Protein AF-A0A2P1PZU5-F1 (afdb_monomer)

Sequence (231 aa):
MKTRFGQRTLRALYPRLQLAAFGLSVTLPILTRDDADQIDAGEASFQQAYLSVTAAQKELSQRYEEFLDSNAVKRGLSYNEMKEFAIKAFSPNANRALSIFIALDRIVTLVDELWYAGVFTTSQTKKAQMEAVAQVKNFVNAMDGLWKRSKSAIQRAGNAEAVQTVSEAMGSAFGADLSVPEGEDNPELSLDAHGDEVSPSAGESEAPAAGHEVSTSERRSRKRSSEPSEA

Organism: NCBI:txid2021234

Mean predicted aligned error: 13.07 Å

Nearest PDB structures (foldseek):
  6n8a-assembly1_A  TM=9.086E-01  e=2.086E-05  Escherichia coli
  8tzl-assembly1_E  TM=2.300E-01  e=1.453E+00  Vibrio cholerae
  7vg4-assembly1_A  TM=1.787E-01  e=1.384E+00  Methylorubrum extorquens AM1

pLDDT: mean 77.69, std 22.89, range [31.55, 97.44]

Structure (mmCIF, N/CA/C/O backbone):
data_AF-A0A2P1PZU5-F1
#
_entry.id   AF-A0A2P1PZU5-F1
#
loop_
_atom_site.group_PDB
_atom_site.id
_atom_site.type_symbol
_atom_site.label_atom_id
_atom_site.label_alt_id
_atom_site.label_comp_id
_atom_site.label_asym_id
_atom_site.label_entity_id
_atom_site.label_seq_id
_atom_site.pdbx_PDB_ins_code
_atom_site.Cartn_x
_atom_site.Cartn_y
_atom_site.Cartn_z
_atom_site.occupancy
_atom_site.B_iso_or_equiv
_atom_site.auth_seq_id
_atom_site.auth_comp_id
_atom_site.auth_asym_id
_atom_site.auth_atom_id
_atom_site.pdbx_PDB_model_num
ATOM 1 N N . MET A 1 1 ? 12.450 -6.215 2.357 1.00 90.44 1 MET A N 1
ATOM 2 C CA . MET A 1 1 ? 12.202 -5.247 1.262 1.00 90.44 1 MET A CA 1
ATOM 3 C C . MET A 1 1 ? 13.512 -4.936 0.568 1.00 90.44 1 MET A C 1
ATOM 5 O O . MET A 1 1 ? 14.535 -4.817 1.241 1.00 90.44 1 MET A O 1
ATOM 9 N N . LYS A 1 2 ? 13.480 -4.823 -0.756 1.00 93.56 2 LYS A N 1
ATOM 10 C CA . LYS A 1 2 ? 14.650 -4.646 -1.615 1.00 93.56 2 LYS A CA 1
ATOM 11 C C . LYS A 1 2 ? 14.981 -3.174 -1.835 1.00 93.56 2 LYS A C 1
ATOM 13 O O . LYS A 1 2 ? 16.116 -2.766 -1.622 1.00 93.56 2 LYS A O 1
ATOM 18 N N . THR A 1 3 ? 13.989 -2.372 -2.207 1.00 94.25 3 THR A N 1
ATOM 19 C CA . THR A 1 3 ? 14.196 -1.003 -2.690 1.00 94.25 3 THR A CA 1
ATOM 20 C C . THR A 1 3 ? 14.244 -0.008 -1.529 1.00 94.25 3 THR A C 1
ATOM 22 O O . THR A 1 3 ? 13.478 -0.116 -0.567 1.00 94.25 3 THR A O 1
ATOM 25 N N . ARG A 1 4 ? 15.106 1.019 -1.610 1.00 91.88 4 ARG A N 1
ATOM 26 C CA . ARG A 1 4 ? 15.104 2.117 -0.621 1.00 91.88 4 ARG A CA 1
ATOM 27 C C . ARG A 1 4 ? 13.753 2.847 -0.598 1.00 91.88 4 ARG A C 1
ATOM 29 O O . ARG A 1 4 ? 13.297 3.233 0.475 1.00 91.88 4 ARG A O 1
ATOM 36 N N . PHE A 1 5 ? 13.083 2.975 -1.744 1.00 90.38 5 PHE A N 1
ATOM 37 C CA . PHE A 1 5 ? 11.735 3.547 -1.841 1.00 90.38 5 PHE A CA 1
ATOM 38 C C . PHE A 1 5 ? 10.696 2.760 -1.046 1.00 90.38 5 PHE A C 1
ATOM 40 O O . PHE A 1 5 ? 9.986 3.343 -0.224 1.00 90.38 5 PHE A O 1
ATOM 47 N N . GLY A 1 6 ? 10.639 1.440 -1.234 1.00 93.44 6 GLY A N 1
ATOM 48 C CA . GLY A 1 6 ? 9.754 0.565 -0.473 1.00 93.44 6 GLY A CA 1
ATOM 49 C C . GLY A 1 6 ? 10.038 0.656 1.026 1.00 93.44 6 GLY A C 1
ATOM 50 O O . GLY A 1 6 ? 9.122 0.860 1.819 1.00 93.44 6 GLY A O 1
ATOM 51 N N . GLN A 1 7 ? 11.318 0.619 1.410 1.00 94.31 7 GLN A N 1
ATOM 52 C CA . GLN A 1 7 ? 11.747 0.753 2.806 1.00 94.31 7 GLN A CA 1
ATOM 53 C C . GLN A 1 7 ? 11.311 2.078 3.448 1.00 94.31 7 GLN A C 1
ATOM 55 O O . GLN A 1 7 ? 10.809 2.075 4.572 1.00 94.31 7 GLN A O 1
ATOM 60 N N . ARG A 1 8 ? 11.508 3.211 2.760 1.00 93.56 8 ARG A N 1
ATOM 61 C CA . ARG A 1 8 ? 11.101 4.540 3.251 1.00 93.56 8 ARG A CA 1
ATOM 62 C C . ARG A 1 8 ? 9.586 4.640 3.368 1.00 93.56 8 ARG A C 1
ATOM 64 O O . ARG A 1 8 ? 9.086 5.069 4.402 1.00 93.56 8 ARG A O 1
ATOM 71 N N . THR A 1 9 ? 8.865 4.179 2.349 1.00 94.12 9 THR A N 1
ATOM 72 C CA . THR A 1 9 ? 7.398 4.233 2.322 1.00 94.12 9 THR A CA 1
ATOM 73 C C . THR A 1 9 ? 6.787 3.378 3.429 1.00 94.12 9 THR A C 1
ATOM 75 O O . THR A 1 9 ? 5.874 3.831 4.116 1.00 94.12 9 THR A O 1
ATOM 78 N N . LEU A 1 10 ? 7.327 2.176 3.662 1.00 94.81 10 LEU A N 1
ATOM 79 C CA . LEU A 1 10 ? 6.931 1.324 4.780 1.00 94.81 10 LEU A CA 1
ATOM 80 C C . LEU A 1 10 ? 7.146 2.037 6.120 1.00 94.81 10 LEU A C 1
ATOM 82 O O . LEU A 1 10 ? 6.201 2.150 6.894 1.00 94.81 10 LEU A O 1
ATOM 86 N N . ARG A 1 11 ? 8.354 2.554 6.385 1.00 93.12 11 ARG A N 1
ATOM 87 C CA . ARG A 1 11 ? 8.649 3.250 7.652 1.00 93.12 11 ARG A CA 1
ATOM 88 C C . ARG A 1 11 ? 7.742 4.456 7.883 1.00 93.12 11 ARG A C 1
ATOM 90 O O . ARG A 1 11 ? 7.291 4.654 9.003 1.00 93.12 11 ARG A O 1
ATOM 97 N N . ALA A 1 12 ? 7.478 5.237 6.839 1.00 91.94 12 ALA A N 1
ATOM 98 C CA . ALA A 1 12 ? 6.703 6.465 6.950 1.00 91.94 12 ALA A CA 1
ATOM 99 C C . ALA A 1 12 ? 5.197 6.211 7.118 1.00 91.94 12 ALA A C 1
ATOM 101 O O . ALA A 1 12 ? 4.542 6.877 7.914 1.00 91.94 12 ALA A O 1
ATOM 102 N N . LEU A 1 13 ? 4.622 5.269 6.361 1.00 94.38 13 LEU A N 1
ATOM 103 C CA . LEU A 1 13 ? 3.163 5.148 6.255 1.00 94.38 13 LEU A CA 1
ATOM 104 C C . LEU A 1 13 ? 2.575 3.991 7.065 1.00 94.38 13 LEU A C 1
ATOM 106 O O . LEU A 1 13 ? 1.428 4.086 7.509 1.00 94.38 13 LEU A O 1
ATOM 110 N N . TYR A 1 14 ? 3.323 2.904 7.263 1.00 94.44 14 TYR A N 1
ATOM 111 C CA . TYR A 1 14 ? 2.787 1.714 7.921 1.00 94.44 14 TYR A CA 1
ATOM 112 C C . TYR A 1 14 ? 2.411 1.938 9.396 1.00 94.44 14 TYR A C 1
ATOM 114 O O . TYR A 1 14 ? 1.329 1.491 9.775 1.00 94.44 14 TYR A O 1
ATOM 122 N N . PRO A 1 15 ? 3.185 2.670 10.227 1.00 92.12 15 PRO A N 1
ATOM 123 C CA . PRO A 1 15 ? 2.775 2.947 11.607 1.00 92.12 15 PRO A CA 1
ATOM 124 C C . PRO A 1 15 ? 1.417 3.654 11.688 1.00 92.12 15 PRO A C 1
ATOM 126 O O . PRO A 1 15 ? 0.549 3.255 12.464 1.00 92.12 15 PRO A O 1
ATOM 129 N N . ARG A 1 16 ? 1.191 4.648 10.819 1.00 92.19 16 ARG A N 1
ATOM 130 C CA . ARG A 1 16 ? -0.078 5.385 10.751 1.00 92.19 16 ARG A CA 1
ATOM 131 C C . ARG A 1 16 ? -1.234 4.494 10.300 1.00 92.19 16 ARG A C 1
ATOM 133 O O . ARG A 1 16 ? -2.330 4.571 10.848 1.00 92.19 16 ARG A O 1
ATOM 140 N N . LEU A 1 17 ? -0.991 3.629 9.319 1.00 94.31 17 LEU A N 1
ATOM 141 C CA . LEU A 1 17 ? -1.975 2.650 8.867 1.00 94.31 17 LEU A CA 1
ATOM 142 C C . LEU A 1 17 ? -2.333 1.648 9.965 1.00 94.31 17 LEU A C 1
ATOM 144 O O . LEU A 1 17 ? -3.507 1.363 10.175 1.00 94.31 17 LEU A O 1
ATOM 148 N N . GLN A 1 18 ? -1.327 1.111 10.653 1.00 93.62 18 GLN A N 1
ATOM 149 C CA . GLN A 1 18 ? -1.508 0.146 11.728 1.00 93.62 18 GLN A CA 1
ATOM 150 C C . GLN A 1 18 ? -2.332 0.745 12.866 1.00 93.62 18 GLN A C 1
ATOM 152 O O . GLN A 1 18 ? -3.229 0.081 13.385 1.00 93.62 18 GLN A O 1
ATOM 157 N N . LEU A 1 19 ? -2.069 2.010 13.197 1.00 91.69 19 LEU A N 1
ATOM 158 C CA . LEU A 1 19 ? -2.848 2.767 14.163 1.00 91.69 19 LEU A CA 1
ATOM 159 C C . LEU A 1 19 ? -4.316 2.882 13.749 1.00 91.69 19 LEU A C 1
ATOM 161 O O . LEU A 1 19 ? -5.200 2.555 14.534 1.00 91.69 19 LEU A O 1
ATOM 165 N N . ALA A 1 20 ? -4.575 3.300 12.509 1.00 91.62 20 ALA A N 1
ATOM 166 C CA . ALA A 1 20 ? -5.930 3.449 11.993 1.00 91.62 20 ALA A CA 1
ATOM 167 C C . ALA A 1 20 ? -6.672 2.105 11.917 1.00 91.62 20 ALA A C 1
ATOM 169 O O . ALA A 1 20 ? -7.828 2.012 12.319 1.00 91.62 20 ALA A O 1
ATOM 170 N N . ALA A 1 21 ? -6.008 1.047 11.450 1.00 92.50 21 ALA A N 1
ATOM 171 C CA . ALA A 1 21 ? -6.594 -0.285 11.336 1.00 92.50 21 ALA A CA 1
ATOM 172 C C . ALA A 1 21 ? -6.909 -0.898 12.709 1.00 92.50 21 ALA A C 1
ATOM 174 O O . ALA A 1 21 ? -7.965 -1.503 12.885 1.00 92.50 21 ALA A O 1
ATOM 175 N N . PHE A 1 22 ? -6.019 -0.740 13.693 1.00 91.62 22 PHE A N 1
ATOM 176 C CA . PHE A 1 22 ? -6.296 -1.159 15.068 1.00 91.62 22 PHE A CA 1
ATOM 177 C C . PHE A 1 22 ? -7.403 -0.303 15.693 1.00 91.62 22 PHE A C 1
ATOM 179 O O . PHE A 1 22 ? -8.375 -0.832 16.229 1.00 91.62 22 PHE A O 1
ATOM 186 N N . GLY A 1 23 ? -7.317 1.017 15.540 1.00 89.75 23 GLY A N 1
ATOM 187 C CA . GLY A 1 23 ? -8.323 1.950 16.025 1.00 89.75 23 GLY A CA 1
ATOM 188 C C . GLY A 1 23 ? -9.716 1.659 15.468 1.00 89.75 23 GLY A C 1
ATOM 189 O O . GLY A 1 23 ? -10.689 1.723 16.214 1.00 89.75 23 GLY A O 1
ATOM 190 N N . LEU A 1 24 ? -9.838 1.265 14.199 1.00 89.81 24 LEU A N 1
ATOM 191 C CA . LEU A 1 24 ? -11.101 0.802 13.616 1.00 89.81 24 LEU A CA 1
ATOM 192 C C . LEU A 1 24 ? -11.619 -0.475 14.277 1.00 89.81 24 LEU A C 1
ATOM 194 O O . LEU A 1 24 ? -12.790 -0.522 14.642 1.00 89.81 24 LEU A O 1
ATOM 198 N N . SER A 1 25 ? -10.748 -1.461 14.505 1.00 88.88 25 SER A N 1
ATOM 199 C CA . SER A 1 25 ? -11.138 -2.715 15.167 1.00 88.88 25 SER A CA 1
ATOM 200 C C . SER A 1 25 ? -11.636 -2.520 16.604 1.00 88.88 25 SER A C 1
ATOM 202 O O . SER A 1 25 ? -12.456 -3.300 17.073 1.00 88.88 25 SER A O 1
ATOM 204 N N . VAL A 1 26 ? -11.191 -1.456 17.282 1.00 88.44 26 VAL A N 1
ATOM 205 C CA . VAL A 1 26 ? -11.656 -1.090 18.629 1.00 88.44 26 VAL A CA 1
ATOM 206 C C . VAL A 1 26 ? -12.902 -0.201 18.578 1.00 88.44 26 VAL A C 1
ATOM 208 O O . VAL A 1 26 ? -13.831 -0.386 19.356 1.00 88.44 26 VAL A O 1
ATOM 211 N N . THR A 1 27 ? -12.945 0.778 17.672 1.00 87.06 27 THR A N 1
ATOM 212 C CA . THR A 1 27 ? -14.030 1.776 17.623 1.00 87.06 27 THR A CA 1
ATOM 213 C C . THR A 1 27 ? -15.332 1.229 17.040 1.00 87.06 27 THR A C 1
ATOM 215 O O . THR A 1 27 ? -16.396 1.592 17.536 1.00 87.06 27 THR A O 1
ATOM 218 N N . LEU A 1 28 ? -15.281 0.357 16.026 1.00 85.12 28 LEU A N 1
ATOM 219 C CA . LEU A 1 28 ? -16.490 -0.163 15.371 1.00 85.12 28 LEU A CA 1
ATOM 220 C C . LEU A 1 28 ? -17.403 -0.965 16.321 1.00 85.12 28 LEU A C 1
ATOM 222 O O . LEU A 1 28 ? -18.597 -0.657 16.354 1.00 85.12 28 LEU A O 1
ATOM 226 N N . PRO A 1 29 ? -16.895 -1.907 17.144 1.00 84.50 29 PRO A N 1
ATOM 227 C CA . PRO A 1 29 ? -17.735 -2.619 18.112 1.00 84.50 29 PRO A CA 1
ATOM 228 C C . PRO A 1 29 ? -18.357 -1.695 19.167 1.00 84.50 29 PRO A C 1
ATOM 230 O O . PRO A 1 29 ? -19.492 -1.886 19.592 1.00 84.50 29 PRO A O 1
ATOM 233 N N . ILE A 1 30 ? -17.623 -0.658 19.580 1.00 82.44 30 ILE A N 1
ATOM 234 C CA . ILE A 1 30 ? -18.074 0.289 20.606 1.00 82.44 30 ILE A CA 1
ATOM 235 C C . ILE A 1 30 ? -19.188 1.204 20.081 1.00 82.44 30 ILE A C 1
ATOM 237 O O . ILE A 1 30 ? -20.117 1.528 20.820 1.00 82.44 30 ILE A O 1
ATOM 241 N N . LEU A 1 31 ? -19.091 1.641 18.821 1.00 73.31 31 LEU A N 1
ATOM 242 C CA . LEU A 1 31 ? -20.068 2.540 18.204 1.00 73.31 31 LEU A CA 1
ATOM 243 C C . LEU A 1 31 ? -21.432 1.868 18.010 1.00 73.31 31 LEU A C 1
ATOM 245 O O . LEU A 1 31 ? -22.462 2.517 18.155 1.00 73.31 31 LEU A O 1
ATOM 249 N N . THR A 1 32 ? -21.424 0.589 17.655 1.00 69.94 32 THR A N 1
ATOM 250 C CA . THR A 1 32 ? -22.611 -0.118 17.161 1.00 69.94 32 THR A CA 1
ATOM 251 C C . THR A 1 32 ? -23.378 -0.841 18.257 1.00 69.94 32 THR A C 1
ATOM 253 O O . THR A 1 32 ? -24.572 -1.035 18.070 1.00 69.94 32 THR A O 1
ATOM 256 N N . ARG A 1 33 ? -22.722 -1.155 19.390 1.00 64.44 33 ARG A N 1
ATOM 257 C CA . ARG A 1 33 ? -23.202 -1.788 20.643 1.00 64.44 33 ARG A CA 1
ATOM 258 C C . ARG A 1 33 ? -24.030 -3.083 20.517 1.00 64.44 33 ARG A C 1
ATOM 260 O O . ARG A 1 33 ? -23.787 -3.959 21.330 1.00 64.44 33 ARG A O 1
ATOM 267 N N . ASP A 1 34 ? -24.896 -3.232 19.514 1.00 58.00 34 ASP A N 1
ATOM 268 C CA . ASP A 1 34 ? -25.719 -4.409 19.191 1.00 58.00 34 ASP A CA 1
ATOM 269 C C . ASP A 1 34 ? -26.050 -4.542 17.677 1.00 58.00 34 ASP A C 1
ATOM 271 O O . ASP A 1 34 ? -26.735 -5.483 17.278 1.00 58.00 34 ASP A O 1
ATOM 275 N N . ASP A 1 35 ? -25.581 -3.629 16.812 1.00 68.06 35 ASP A N 1
ATOM 276 C CA . ASP A 1 35 ? -25.836 -3.667 15.361 1.00 68.06 35 ASP A CA 1
ATOM 277 C C . ASP A 1 35 ? -24.643 -4.263 14.593 1.00 68.06 35 ASP A C 1
ATOM 279 O O . ASP A 1 35 ? -23.727 -3.558 14.149 1.00 68.06 35 ASP A O 1
ATOM 283 N N . ALA A 1 36 ? -24.648 -5.593 14.466 1.00 69.44 36 ALA A N 1
ATOM 284 C CA . ALA A 1 36 ? -23.631 -6.337 13.726 1.00 69.44 36 ALA A CA 1
ATOM 285 C C . ALA A 1 36 ? -23.527 -5.889 12.256 1.00 69.44 36 ALA A C 1
ATOM 287 O O . ALA A 1 36 ? -22.418 -5.837 11.722 1.00 69.44 36 ALA A O 1
ATOM 288 N N . ASP A 1 37 ? -24.635 -5.464 11.638 1.00 71.88 37 ASP A N 1
ATOM 289 C CA . ASP A 1 37 ? -24.662 -5.045 10.234 1.00 71.88 37 ASP A CA 1
ATOM 290 C C . ASP A 1 37 ? -23.817 -3.776 10.016 1.00 71.88 37 ASP A C 1
ATOM 292 O O . ASP A 1 37 ? -23.170 -3.605 8.978 1.00 71.88 37 ASP A O 1
ATOM 296 N N . GLN A 1 38 ? -23.749 -2.888 11.013 1.00 71.81 38 GLN A N 1
ATOM 297 C CA . GLN A 1 38 ? -22.901 -1.694 10.956 1.00 71.81 38 GLN A CA 1
ATOM 298 C C . GLN A 1 38 ? -21.412 -1.988 11.197 1.00 71.81 38 GLN A C 1
ATOM 300 O O . GLN A 1 38 ? -20.554 -1.306 10.624 1.00 71.81 38 GLN A O 1
ATOM 305 N N . ILE A 1 39 ? -21.084 -2.997 12.012 1.00 73.56 39 ILE A N 1
ATOM 306 C CA . ILE A 1 39 ? -19.698 -3.477 12.161 1.00 73.56 39 ILE A CA 1
ATOM 307 C C . ILE A 1 39 ? -19.232 -4.067 10.831 1.00 73.56 39 ILE A C 1
ATOM 309 O O . ILE A 1 39 ? -18.163 -3.700 10.331 1.00 73.56 39 ILE A O 1
ATOM 313 N N . ASP A 1 40 ? -20.072 -4.907 10.228 1.00 79.38 40 ASP A N 1
ATOM 314 C CA . ASP A 1 40 ? -19.810 -5.546 8.944 1.00 79.38 40 ASP A CA 1
ATOM 315 C C . ASP A 1 40 ? -19.683 -4.516 7.817 1.00 79.38 40 ASP A C 1
ATOM 317 O O . ASP A 1 40 ? -18.796 -4.641 6.975 1.00 79.38 40 ASP A O 1
ATOM 321 N N . ALA A 1 41 ? -20.470 -3.435 7.827 1.00 80.19 41 ALA A N 1
ATOM 322 C CA . ALA A 1 41 ? -20.320 -2.332 6.874 1.00 80.19 41 ALA A CA 1
ATOM 323 C C . ALA A 1 41 ? -18.973 -1.589 7.019 1.00 80.19 41 ALA A C 1
ATOM 325 O O . ALA A 1 41 ? -18.357 -1.183 6.022 1.00 80.19 41 ALA A O 1
ATOM 326 N N . GLY A 1 42 ? -18.488 -1.415 8.253 1.00 78.75 42 GLY A N 1
ATOM 327 C CA . GLY A 1 42 ? -17.176 -0.830 8.532 1.00 78.75 42 GLY A CA 1
ATOM 328 C C . GLY A 1 42 ? -16.027 -1.717 8.046 1.00 78.75 42 GLY A C 1
ATOM 329 O O . GLY A 1 42 ? -15.106 -1.232 7.381 1.00 78.75 42 GLY A O 1
ATOM 330 N N . GLU A 1 43 ? -16.108 -3.021 8.306 1.00 84.44 43 GLU A N 1
ATOM 331 C CA . GLU A 1 43 ? -15.139 -4.001 7.807 1.00 84.44 43 GLU A CA 1
ATOM 332 C C . GLU A 1 43 ? -15.204 -4.126 6.277 1.00 84.44 43 GLU A C 1
ATOM 334 O O . GLU A 1 43 ? -14.168 -4.129 5.611 1.00 84.44 43 GLU A O 1
ATOM 339 N N . ALA A 1 44 ? -16.401 -4.119 5.687 1.00 88.31 44 ALA A N 1
ATOM 340 C CA . ALA A 1 44 ? -16.594 -4.102 4.240 1.00 88.31 44 ALA A CA 1
ATOM 341 C C . ALA A 1 44 ? -15.949 -2.868 3.597 1.00 88.31 44 ALA A C 1
ATOM 343 O O . ALA A 1 44 ? -15.334 -2.980 2.537 1.00 88.31 44 ALA A O 1
ATOM 344 N N . SER A 1 45 ? -16.002 -1.709 4.262 1.00 87.94 45 SER A N 1
ATOM 345 C CA . SER A 1 45 ? -15.326 -0.491 3.798 1.00 87.94 45 SER A CA 1
ATOM 346 C C . SER A 1 45 ? -13.800 -0.652 3.775 1.00 87.94 45 SER A C 1
ATOM 348 O O . SER A 1 45 ? -13.149 -0.221 2.818 1.00 87.94 45 SER A O 1
ATOM 350 N N . PHE A 1 46 ? -13.217 -1.302 4.791 1.00 89.94 46 PHE A N 1
ATOM 351 C CA . PHE A 1 46 ? -11.795 -1.664 4.782 1.00 89.94 46 PHE A CA 1
ATOM 352 C C . PHE A 1 46 ? -11.487 -2.624 3.626 1.00 89.94 46 PHE A C 1
ATOM 354 O O . PHE A 1 46 ? -10.576 -2.364 2.836 1.00 89.94 46 PHE A O 1
ATOM 361 N N . GLN A 1 47 ? -12.261 -3.707 3.496 1.00 92.62 47 GLN A N 1
ATOM 362 C CA . GLN A 1 47 ? -12.045 -4.722 2.465 1.00 92.62 47 GLN A CA 1
ATOM 363 C C . GLN A 1 47 ? -12.162 -4.140 1.057 1.00 92.62 47 GLN A C 1
ATOM 365 O O . GLN A 1 47 ? -11.322 -4.420 0.207 1.00 92.62 47 GLN A O 1
ATOM 370 N N . GLN A 1 48 ? -13.139 -3.272 0.808 1.00 93.81 48 GLN A N 1
ATOM 371 C CA . GLN A 1 48 ? -13.300 -2.605 -0.479 1.00 93.81 48 GLN A CA 1
ATOM 372 C C . GLN A 1 48 ? -12.093 -1.719 -0.812 1.00 93.81 48 GLN A C 1
ATOM 374 O O . GLN A 1 48 ? -11.575 -1.779 -1.929 1.00 93.81 48 GLN A O 1
ATOM 379 N N . ALA A 1 49 ? -11.608 -0.925 0.148 1.00 93.69 49 ALA A N 1
ATOM 380 C CA . ALA A 1 49 ? -10.420 -0.098 -0.050 1.00 93.69 49 ALA A CA 1
ATOM 381 C C . ALA A 1 49 ? -9.165 -0.951 -0.301 1.00 93.69 49 ALA A C 1
ATOM 383 O O . ALA A 1 49 ? -8.364 -0.623 -1.178 1.00 93.69 49 ALA A O 1
ATOM 384 N N . TYR A 1 50 ? -9.020 -2.062 0.427 1.00 95.06 50 TYR A N 1
ATOM 385 C CA . TYR A 1 50 ? -7.926 -3.019 0.268 1.00 95.06 50 TYR A CA 1
ATOM 386 C C . TYR A 1 50 ? -7.958 -3.709 -1.106 1.00 95.06 50 TYR A C 1
ATOM 388 O O . TYR A 1 50 ? -6.946 -3.763 -1.807 1.00 95.06 50 TYR A O 1
ATOM 396 N N . LEU A 1 51 ? -9.121 -4.199 -1.537 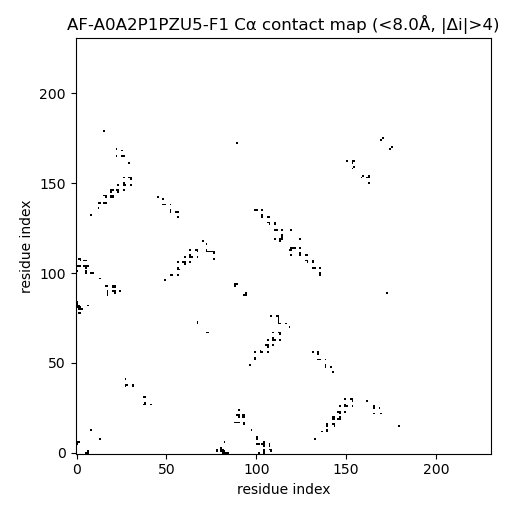1.00 96.00 51 LEU A N 1
ATOM 397 C CA . LEU A 1 51 ? -9.292 -4.825 -2.850 1.00 96.00 51 LEU A CA 1
ATOM 398 C C . LEU A 1 51 ? -9.044 -3.831 -3.988 1.00 96.00 51 LEU A C 1
ATOM 400 O O . LEU A 1 51 ? -8.411 -4.180 -4.978 1.00 96.00 51 LEU A O 1
ATOM 404 N N . SER A 1 52 ? -9.478 -2.581 -3.827 1.00 95.62 52 SER A N 1
ATOM 405 C CA . SER A 1 52 ? -9.245 -1.523 -4.812 1.00 95.62 52 SER A CA 1
ATOM 406 C C . SER A 1 52 ? -7.752 -1.235 -5.010 1.00 95.62 52 SER A C 1
ATOM 408 O O . SER A 1 52 ? -7.255 -1.286 -6.136 1.00 95.62 52 SER A O 1
ATOM 410 N N . VAL A 1 53 ? -6.997 -1.010 -3.925 1.00 96.38 53 VAL A N 1
ATOM 411 C CA . VAL A 1 53 ? -5.555 -0.728 -4.036 1.00 96.38 53 VAL A CA 1
ATOM 412 C C . VAL A 1 53 ? -4.769 -1.941 -4.534 1.00 96.38 53 VAL A C 1
ATOM 414 O O . VAL A 1 53 ? -3.865 -1.787 -5.351 1.00 96.38 53 VAL A O 1
ATOM 417 N N . THR A 1 54 ? -5.127 -3.153 -4.106 1.00 96.38 54 THR A N 1
ATOM 418 C CA . THR A 1 54 ? -4.446 -4.373 -4.565 1.00 96.38 54 THR A CA 1
ATOM 419 C C . THR A 1 54 ? -4.731 -4.675 -6.035 1.00 96.38 54 THR A C 1
ATOM 421 O O . THR A 1 54 ? -3.815 -5.077 -6.751 1.00 96.38 54 THR A O 1
ATOM 424 N N . ALA A 1 55 ? -5.952 -4.425 -6.521 1.00 96.50 55 ALA A N 1
ATOM 425 C CA . ALA A 1 55 ? -6.273 -4.516 -7.943 1.00 96.50 55 ALA A CA 1
ATOM 426 C C . ALA A 1 55 ? -5.467 -3.500 -8.766 1.00 96.50 55 ALA A C 1
ATOM 428 O O . ALA A 1 55 ? -4.832 -3.887 -9.746 1.00 96.50 55 ALA A O 1
ATOM 429 N N . ALA A 1 56 ? -5.404 -2.240 -8.321 1.00 95.62 56 ALA A N 1
ATOM 430 C CA . ALA A 1 56 ? -4.623 -1.197 -8.988 1.00 95.62 56 ALA A CA 1
ATOM 431 C C . ALA A 1 56 ? -3.116 -1.519 -9.021 1.00 95.62 56 ALA A C 1
ATOM 433 O O . ALA A 1 56 ? -2.457 -1.336 -10.044 1.00 95.62 56 ALA A O 1
ATOM 434 N N . GLN A 1 57 ? -2.562 -2.048 -7.926 1.00 96.88 57 GLN A N 1
ATOM 435 C CA . GLN A 1 57 ? -1.165 -2.486 -7.870 1.00 96.88 57 GLN A CA 1
ATOM 436 C C . GLN A 1 57 ? -0.898 -3.697 -8.767 1.00 96.88 57 GLN A C 1
ATOM 438 O O . GLN A 1 57 ? 0.168 -3.785 -9.378 1.00 96.88 57 GLN A O 1
ATOM 443 N N . LYS A 1 58 ? -1.851 -4.630 -8.860 1.00 96.94 58 LYS A N 1
ATOM 444 C CA . LYS A 1 58 ? -1.750 -5.791 -9.748 1.00 96.94 58 LYS A CA 1
ATOM 445 C C . LYS A 1 58 ? -1.736 -5.360 -11.212 1.00 96.94 58 LYS A C 1
ATOM 447 O O . LYS A 1 58 ? -0.856 -5.795 -11.945 1.00 96.94 58 LYS A O 1
ATOM 452 N N . GLU A 1 59 ? -2.662 -4.492 -11.613 1.00 96.56 59 GLU A N 1
ATOM 453 C CA . GLU A 1 59 ? -2.720 -3.940 -12.970 1.00 96.56 59 GLU A CA 1
ATOM 454 C C . GLU A 1 59 ? -1.423 -3.198 -13.320 1.00 96.56 59 GLU A C 1
ATOM 456 O O . GLU A 1 59 ? -0.819 -3.447 -14.363 1.00 96.56 59 GLU A O 1
ATOM 461 N N . LEU A 1 60 ? -0.937 -2.347 -12.411 1.00 95.69 60 LEU A N 1
ATOM 462 C CA . LEU A 1 60 ? 0.299 -1.597 -12.618 1.00 95.69 60 LEU A CA 1
ATOM 463 C C . LEU A 1 60 ? 1.528 -2.514 -12.722 1.00 95.69 60 LEU A C 1
ATOM 465 O O . LEU A 1 60 ? 2.375 -2.316 -13.593 1.00 95.69 60 LEU A O 1
ATOM 469 N N . SER A 1 61 ? 1.608 -3.541 -11.870 1.00 96.31 61 SER A N 1
ATOM 470 C CA . SER A 1 61 ? 2.676 -4.549 -11.930 1.00 96.31 61 SER A CA 1
ATOM 471 C C . SER A 1 61 ? 2.652 -5.297 -13.258 1.00 96.31 61 SER A C 1
ATOM 473 O O . SER A 1 61 ? 3.686 -5.398 -13.912 1.00 96.31 61 SER A O 1
ATOM 475 N N . GLN A 1 62 ? 1.473 -5.767 -13.679 1.00 97.44 62 GLN A N 1
ATOM 476 C CA . GLN A 1 62 ? 1.301 -6.492 -14.934 1.00 97.44 62 GLN A CA 1
ATOM 477 C C . GLN A 1 62 ? 1.736 -5.633 -16.125 1.00 97.44 62 GLN A C 1
ATOM 479 O O . GLN A 1 62 ? 2.494 -6.095 -16.971 1.00 97.44 62 GLN A O 1
ATOM 484 N N . ARG A 1 63 ? 1.346 -4.356 -16.147 1.00 96.56 63 ARG A N 1
ATOM 485 C CA . ARG A 1 63 ? 1.757 -3.420 -17.195 1.00 96.56 63 ARG A CA 1
ATOM 486 C C . ARG A 1 63 ? 3.280 -3.274 -17.288 1.00 96.56 63 ARG A C 1
ATOM 488 O O . ARG A 1 63 ? 3.821 -3.222 -18.389 1.00 96.56 63 ARG A O 1
ATOM 495 N N . TYR A 1 64 ? 3.989 -3.183 -16.162 1.00 96.81 64 TYR A N 1
ATOM 496 C CA . TYR A 1 64 ? 5.455 -3.098 -16.182 1.00 96.81 64 TYR A CA 1
ATOM 497 C C . TYR A 1 64 ? 6.123 -4.426 -16.544 1.00 96.81 64 TYR A C 1
ATOM 499 O O . TYR A 1 64 ? 7.139 -4.412 -17.235 1.00 96.81 64 TYR A O 1
ATOM 507 N N . GLU A 1 65 ? 5.546 -5.562 -16.152 1.00 96.56 65 GLU A N 1
ATOM 508 C CA . GLU A 1 65 ? 6.005 -6.877 -16.610 1.00 96.56 65 GLU A CA 1
ATOM 509 C C . GLU A 1 65 ? 5.851 -7.025 -18.132 1.00 96.56 65 GLU A C 1
ATOM 511 O O . GLU A 1 65 ? 6.802 -7.426 -18.799 1.00 96.56 65 GLU A O 1
ATOM 516 N N . GLU A 1 66 ? 4.727 -6.587 -18.702 1.00 96.56 66 GLU A N 1
ATOM 517 C CA . GLU A 1 66 ? 4.510 -6.554 -20.154 1.00 96.56 66 GLU A CA 1
ATOM 518 C C . GLU A 1 66 ? 5.526 -5.652 -20.872 1.00 96.56 66 GLU A C 1
ATOM 520 O O . GLU A 1 66 ? 6.018 -6.006 -21.947 1.00 96.56 66 GLU A O 1
ATOM 525 N N . PHE A 1 67 ? 5.901 -4.510 -20.280 1.00 95.44 67 PHE A N 1
ATOM 526 C CA . PHE A 1 67 ? 6.971 -3.668 -20.825 1.00 95.44 67 PHE A CA 1
ATOM 527 C C . PHE A 1 67 ? 8.335 -4.361 -20.790 1.00 95.44 67 PHE A C 1
ATOM 529 O O . PHE A 1 67 ? 9.078 -4.255 -21.767 1.00 95.44 67 PHE A O 1
ATOM 536 N N . LEU A 1 68 ? 8.673 -5.063 -19.705 1.00 95.44 68 LEU A N 1
ATOM 537 C CA . LEU A 1 68 ? 9.928 -5.814 -19.617 1.00 95.44 68 LEU A CA 1
ATOM 538 C C . LEU A 1 68 ? 9.985 -6.896 -20.698 1.00 95.44 68 LEU A C 1
ATOM 540 O O . LEU A 1 68 ? 10.989 -7.005 -21.402 1.00 95.44 68 LEU A O 1
ATOM 544 N N . ASP A 1 69 ? 8.892 -7.640 -20.868 1.00 96.25 69 ASP A N 1
ATOM 545 C CA . ASP A 1 69 ? 8.806 -8.737 -21.831 1.00 96.25 69 ASP A CA 1
ATOM 546 C C . ASP A 1 69 ? 8.849 -8.221 -23.276 1.00 96.25 69 ASP A C 1
ATOM 548 O O . ASP A 1 69 ? 9.603 -8.742 -24.098 1.00 96.25 69 ASP A O 1
ATOM 552 N N . SER A 1 70 ? 8.134 -7.130 -23.571 1.00 96.56 70 SER A N 1
ATOM 553 C CA . SER A 1 70 ? 8.119 -6.500 -24.902 1.00 96.56 70 SER A CA 1
ATOM 554 C C . SER A 1 70 ? 9.479 -5.933 -25.320 1.00 96.56 70 SER A C 1
ATOM 556 O O . SER A 1 70 ? 9.756 -5.814 -26.511 1.00 96.56 70 SER A O 1
ATOM 558 N N . ASN A 1 71 ? 10.332 -5.585 -24.352 1.00 95.31 71 ASN A N 1
ATOM 559 C CA . ASN A 1 71 ? 11.677 -5.058 -24.589 1.00 95.31 71 ASN A CA 1
ATOM 560 C C . ASN A 1 71 ? 12.779 -6.105 -24.337 1.00 95.31 71 ASN A C 1
ATOM 562 O O . ASN A 1 71 ? 13.957 -5.753 -24.327 1.00 95.31 71 ASN A O 1
ATOM 566 N N . ALA A 1 72 ? 12.414 -7.379 -24.127 1.00 94.19 72 ALA A N 1
ATOM 567 C CA . ALA A 1 72 ? 13.334 -8.479 -23.827 1.00 94.19 72 ALA A CA 1
ATOM 568 C C . ALA A 1 72 ? 14.332 -8.160 -22.691 1.00 94.19 72 ALA A C 1
ATOM 570 O O . ALA A 1 72 ? 15.503 -8.553 -22.729 1.00 94.19 72 ALA A O 1
ATOM 571 N N . VAL A 1 73 ? 13.875 -7.431 -21.669 1.00 91.81 73 VAL A N 1
ATOM 572 C CA . VAL A 1 73 ? 14.719 -6.996 -20.555 1.00 91.81 73 VAL A CA 1
ATOM 573 C C . VAL A 1 73 ? 15.036 -8.177 -19.645 1.00 91.81 73 VAL A C 1
ATOM 575 O O . VAL A 1 73 ? 14.151 -8.879 -19.150 1.00 91.81 73 VAL A O 1
ATOM 578 N N . LYS A 1 74 ? 16.326 -8.383 -19.372 1.00 87.19 74 LYS A N 1
ATOM 579 C CA . LYS A 1 74 ? 16.770 -9.393 -18.413 1.00 87.19 74 LYS A CA 1
ATOM 580 C C . LYS A 1 74 ? 16.388 -8.969 -16.992 1.00 87.19 74 LYS A C 1
ATOM 582 O O . LYS A 1 74 ? 16.823 -7.928 -16.509 1.00 87.19 74 LYS A O 1
ATOM 587 N N . ARG A 1 75 ? 15.619 -9.820 -16.315 1.00 89.50 75 ARG A N 1
ATOM 588 C CA . ARG A 1 75 ? 15.181 -9.624 -14.926 1.00 89.50 75 ARG A CA 1
ATOM 589 C C . ARG A 1 75 ? 16.292 -9.957 -13.926 1.00 89.50 75 ARG A C 1
ATOM 591 O O . ARG A 1 75 ? 17.203 -10.729 -14.235 1.00 89.50 75 ARG A O 1
ATOM 598 N N . GLY A 1 76 ? 16.153 -9.458 -12.699 1.00 85.31 76 GLY A N 1
ATOM 599 C CA . GLY A 1 76 ? 16.997 -9.847 -11.568 1.00 85.31 76 GLY A CA 1
ATOM 600 C C . GLY A 1 76 ? 17.993 -8.776 -11.144 1.00 85.31 76 GLY A C 1
ATOM 601 O O . GLY A 1 76 ? 19.170 -9.081 -10.952 1.00 85.31 76 GLY A O 1
ATOM 602 N N . LEU A 1 77 ? 17.529 -7.535 -10.979 1.00 89.25 77 LEU A N 1
ATOM 603 C CA . LEU A 1 77 ? 18.352 -6.484 -10.384 1.00 89.25 77 LEU A CA 1
ATOM 604 C C . LEU A 1 77 ? 18.729 -6.842 -8.931 1.00 89.25 77 LEU A C 1
ATOM 606 O O . LEU A 1 77 ? 17.873 -7.212 -8.118 1.00 89.25 77 LEU A O 1
ATOM 610 N N . SER A 1 78 ? 20.014 -6.705 -8.600 1.00 90.19 78 SER A N 1
ATOM 611 C CA . SER A 1 78 ? 20.529 -6.855 -7.235 1.00 90.19 78 SER A CA 1
ATOM 612 C C . SER A 1 78 ? 20.560 -5.506 -6.524 1.00 90.19 78 SER A C 1
ATOM 614 O O . SER A 1 78 ? 20.964 -4.501 -7.102 1.00 90.19 78 SER A O 1
ATOM 616 N N . TYR A 1 79 ? 20.165 -5.492 -5.251 1.00 92.81 79 TYR A N 1
ATOM 617 C CA . TYR A 1 79 ? 20.135 -4.287 -4.424 1.00 92.81 79 TYR A CA 1
ATOM 618 C C . TYR A 1 79 ? 21.195 -4.363 -3.331 1.00 92.81 79 TYR A C 1
ATOM 620 O O . TYR A 1 79 ? 21.283 -5.366 -2.626 1.00 92.81 79 TYR A O 1
ATOM 628 N N . ASN A 1 80 ? 21.944 -3.274 -3.156 1.00 89.62 80 ASN A N 1
ATOM 629 C CA . ASN A 1 80 ? 23.053 -3.204 -2.199 1.00 89.62 80 ASN A CA 1
ATOM 630 C C . ASN A 1 80 ? 22.595 -3.210 -0.732 1.00 89.62 80 ASN A C 1
ATOM 632 O O . ASN A 1 80 ? 23.342 -3.622 0.146 1.00 89.62 80 ASN A O 1
ATOM 636 N N . GLU A 1 81 ? 21.375 -2.748 -0.451 1.00 89.31 81 GLU A N 1
ATOM 637 C CA . GLU A 1 81 ? 20.881 -2.549 0.916 1.00 89.31 81 GLU A CA 1
ATOM 638 C C . GLU A 1 81 ? 19.484 -3.135 1.108 1.00 89.31 81 GLU A C 1
ATOM 640 O O . GLU A 1 81 ? 18.527 -2.422 1.421 1.00 89.31 81 GLU A O 1
ATOM 645 N N . MET A 1 82 ? 19.339 -4.446 0.927 1.00 92.44 82 MET A N 1
ATOM 646 C CA . MET A 1 82 ? 18.099 -5.117 1.317 1.00 92.44 82 MET A CA 1
ATOM 647 C C . MET A 1 82 ? 17.944 -5.073 2.842 1.00 92.44 82 MET A C 1
ATOM 649 O O . MET A 1 82 ? 18.903 -5.299 3.577 1.00 92.44 82 MET A O 1
ATOM 653 N N . LYS A 1 83 ? 16.733 -4.773 3.324 1.00 91.81 83 LYS A N 1
ATOM 654 C CA . LYS A 1 83 ? 16.438 -4.720 4.764 1.00 91.81 83 LYS A CA 1
ATOM 655 C C . LYS A 1 83 ? 15.274 -5.623 5.130 1.00 91.81 83 LYS A C 1
ATOM 657 O O . LYS A 1 83 ? 14.231 -5.631 4.461 1.00 91.81 83 LYS A O 1
ATOM 662 N N . GLU A 1 84 ? 15.455 -6.335 6.230 1.00 92.88 84 GLU A N 1
ATOM 663 C CA . GLU A 1 84 ? 14.404 -7.063 6.927 1.00 92.88 84 GLU A CA 1
ATOM 664 C C . GLU A 1 84 ? 13.796 -6.170 8.010 1.00 92.88 84 GLU A C 1
ATOM 666 O O . GLU A 1 84 ? 14.489 -5.374 8.645 1.00 92.88 84 GLU A O 1
ATOM 671 N N . PHE A 1 85 ? 12.481 -6.270 8.187 1.00 90.06 85 PHE A N 1
ATOM 672 C CA . PHE A 1 85 ? 11.738 -5.481 9.163 1.00 90.06 85 PHE A CA 1
ATOM 673 C C . PHE A 1 85 ? 10.971 -6.431 10.074 1.00 90.06 85 PHE A C 1
ATOM 675 O O . PHE A 1 85 ? 10.104 -7.168 9.609 1.00 90.06 85 PHE A O 1
ATOM 682 N N . ALA A 1 86 ? 11.268 -6.386 11.371 1.00 90.62 86 ALA A N 1
ATOM 683 C CA . ALA A 1 86 ? 10.492 -7.084 12.387 1.00 90.62 86 ALA A CA 1
ATOM 684 C C . ALA A 1 86 ? 9.261 -6.240 12.748 1.00 90.62 86 ALA A C 1
ATOM 686 O O . ALA A 1 86 ? 9.315 -5.369 13.617 1.00 90.62 86 ALA A O 1
ATOM 687 N N . ILE A 1 87 ? 8.160 -6.460 12.032 1.00 88.38 87 ILE A N 1
ATOM 688 C CA . ILE A 1 87 ? 6.923 -5.696 12.203 1.00 88.38 87 ILE A CA 1
ATOM 689 C C . ILE A 1 87 ? 5.982 -6.442 13.147 1.00 88.38 87 ILE A C 1
ATOM 691 O O . ILE A 1 87 ? 5.633 -7.595 12.905 1.00 88.38 87 ILE A O 1
ATOM 695 N N . LYS A 1 88 ? 5.527 -5.762 14.202 1.00 87.31 88 LYS A N 1
ATOM 696 C CA . LYS A 1 88 ? 4.459 -6.255 15.078 1.00 87.31 88 LYS A CA 1
ATOM 697 C C . LYS A 1 88 ? 3.121 -5.736 14.567 1.00 87.31 88 LYS A C 1
ATOM 699 O O . LYS A 1 88 ? 2.878 -4.536 14.654 1.00 87.31 88 LYS A O 1
ATOM 704 N N . ALA A 1 89 ? 2.275 -6.620 14.046 1.00 86.31 89 ALA A N 1
ATOM 705 C CA . ALA A 1 89 ? 0.922 -6.273 13.625 1.00 86.31 89 ALA A CA 1
ATOM 706 C C . ALA A 1 89 ? -0.059 -6.411 14.797 1.00 86.31 89 ALA A C 1
ATOM 708 O O . ALA A 1 89 ? -0.186 -7.487 15.377 1.00 86.31 89 ALA A O 1
ATOM 709 N N . PHE A 1 90 ? -0.767 -5.329 15.125 1.00 87.81 90 PHE A N 1
ATOM 710 C CA . PHE A 1 90 ? -1.733 -5.309 16.234 1.00 87.81 90 PHE A CA 1
ATOM 711 C C . PHE A 1 90 ? -3.169 -5.641 15.809 1.00 87.81 90 PHE A C 1
ATOM 713 O O . PHE A 1 90 ? -4.033 -5.810 16.661 1.00 87.81 90 PHE A O 1
ATOM 720 N N . SER A 1 91 ? -3.442 -5.756 14.505 1.00 89.88 91 SER A N 1
ATOM 721 C CA . SER A 1 91 ? -4.742 -6.198 13.993 1.00 89.88 91 SER A CA 1
ATOM 722 C C . SER A 1 91 ? -4.597 -7.059 12.731 1.00 89.88 91 SER A C 1
ATOM 724 O O . SER A 1 91 ? -3.622 -6.895 11.984 1.00 89.88 91 SER A O 1
ATOM 726 N N . PRO A 1 92 ? -5.565 -7.953 12.439 1.00 91.25 92 PRO A N 1
ATOM 727 C CA . PRO A 1 92 ? -5.564 -8.741 11.205 1.00 91.25 92 PRO A CA 1
ATOM 728 C C . PRO A 1 92 ? -5.505 -7.868 9.947 1.00 91.25 92 PRO A C 1
ATOM 730 O O . PRO A 1 92 ? -4.801 -8.194 8.994 1.00 91.25 92 PRO A O 1
ATOM 733 N N . ASN A 1 93 ? -6.194 -6.728 9.965 1.00 91.50 93 ASN A N 1
ATOM 734 C CA . ASN A 1 93 ? -6.233 -5.783 8.854 1.00 91.50 93 ASN A CA 1
ATOM 735 C C . ASN A 1 93 ? -4.907 -5.036 8.663 1.00 91.50 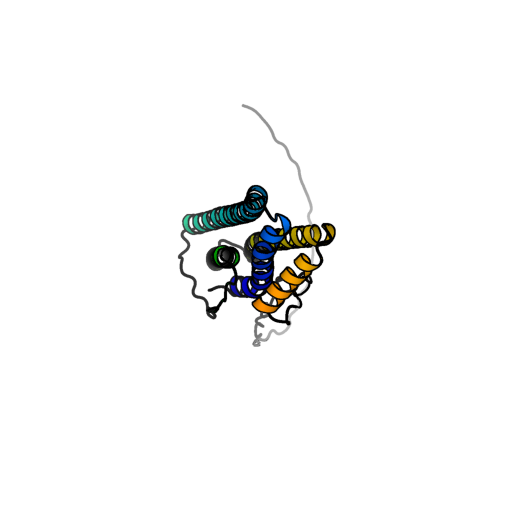93 ASN A C 1
ATOM 737 O O . ASN A 1 93 ? -4.471 -4.870 7.523 1.00 91.50 93 ASN A O 1
ATOM 741 N N . ALA A 1 94 ? -4.207 -4.680 9.747 1.00 92.44 94 ALA A N 1
ATOM 742 C CA . ALA A 1 94 ? -2.843 -4.160 9.649 1.00 92.44 94 ALA A CA 1
ATOM 743 C C . ALA A 1 94 ? -1.896 -5.199 9.023 1.00 92.44 94 ALA A C 1
ATOM 745 O O . ALA A 1 94 ? -1.150 -4.874 8.101 1.00 92.44 94 ALA A O 1
ATOM 746 N N . ASN A 1 95 ? -1.992 -6.464 9.453 1.00 94.12 95 ASN A N 1
ATOM 747 C CA . ASN A 1 95 ? -1.184 -7.549 8.897 1.00 94.12 95 ASN A CA 1
ATOM 748 C C . ASN A 1 95 ? -1.469 -7.781 7.405 1.00 94.12 95 ASN A C 1
ATOM 750 O O . ASN A 1 95 ? -0.543 -7.864 6.603 1.00 94.12 95 ASN A O 1
ATOM 754 N N . ARG A 1 96 ? -2.748 -7.841 7.011 1.00 93.56 96 ARG A N 1
ATOM 755 C CA . ARG A 1 96 ? -3.148 -7.978 5.599 1.00 93.56 96 ARG A CA 1
ATOM 756 C C . ARG A 1 96 ? -2.573 -6.854 4.750 1.00 93.56 96 ARG A C 1
ATOM 758 O O . ARG A 1 96 ? -2.066 -7.112 3.664 1.00 93.56 96 ARG A O 1
ATOM 765 N N . ALA A 1 97 ? -2.594 -5.626 5.257 1.00 94.88 97 ALA A N 1
ATOM 766 C CA . ALA A 1 97 ? -2.123 -4.473 4.512 1.00 94.88 97 ALA A CA 1
ATOM 767 C C . ALA A 1 97 ? -0.598 -4.426 4.296 1.00 94.88 97 ALA A C 1
ATOM 769 O O . ALA A 1 97 ? -0.140 -3.648 3.461 1.00 94.88 97 ALA A O 1
ATOM 770 N N . LEU A 1 98 ? 0.202 -5.274 4.957 1.00 95.50 98 LEU A N 1
ATOM 771 C CA . LEU A 1 98 ? 1.633 -5.409 4.642 1.00 95.50 98 LEU A CA 1
ATOM 772 C C . LEU A 1 98 ? 1.877 -5.858 3.197 1.00 95.50 98 LEU A C 1
ATOM 774 O O . LEU A 1 98 ? 2.871 -5.452 2.590 1.00 95.50 98 LEU A O 1
ATOM 778 N N . SER A 1 99 ? 0.956 -6.638 2.623 1.00 95.19 99 SER A N 1
ATOM 779 C CA . SER A 1 99 ? 1.031 -7.082 1.227 1.00 95.19 99 SER A CA 1
ATOM 780 C C . SER A 1 99 ? 1.097 -5.905 0.244 1.00 95.19 99 SER A C 1
ATOM 782 O O . SER A 1 99 ? 1.814 -5.989 -0.748 1.00 95.19 99 SER A O 1
ATOM 784 N N . ILE A 1 100 ? 0.444 -4.780 0.560 1.00 96.88 100 ILE A N 1
ATOM 785 C CA . ILE A 1 100 ? 0.423 -3.559 -0.261 1.00 96.88 100 ILE A CA 1
ATOM 786 C C . ILE A 1 100 ? 1.821 -2.937 -0.344 1.00 96.88 100 ILE A C 1
ATOM 788 O O . ILE A 1 100 ? 2.241 -2.464 -1.401 1.00 96.88 100 ILE A O 1
ATOM 792 N N . PHE A 1 101 ? 2.575 -2.952 0.758 1.00 97.06 101 PHE A N 1
ATOM 793 C CA . PHE A 1 101 ? 3.946 -2.436 0.791 1.00 97.06 101 PHE A CA 1
ATOM 794 C C . PHE A 1 101 ? 4.921 -3.373 0.081 1.00 97.06 101 PHE A C 1
ATOM 796 O O . PHE A 1 101 ? 5.850 -2.912 -0.580 1.00 97.06 101 PHE A O 1
ATOM 803 N N . ILE A 1 102 ? 4.699 -4.685 0.182 1.00 95.94 102 ILE A N 1
ATOM 804 C CA . ILE A 1 102 ? 5.471 -5.686 -0.563 1.00 95.94 102 ILE A CA 1
ATOM 805 C C . ILE A 1 102 ? 5.217 -5.535 -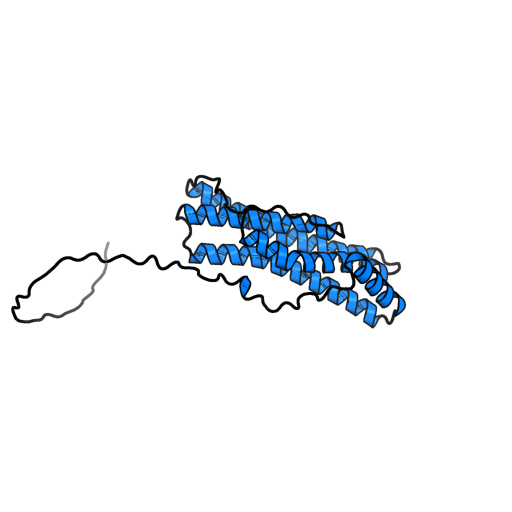2.071 1.00 95.94 102 ILE A C 1
ATOM 807 O O . ILE A 1 102 ? 6.165 -5.545 -2.854 1.00 95.94 102 ILE A O 1
ATOM 811 N N . ALA A 1 103 ? 3.961 -5.339 -2.478 1.00 96.69 103 ALA A N 1
ATOM 812 C CA . ALA A 1 103 ? 3.592 -5.092 -3.869 1.00 96.69 103 ALA A CA 1
ATOM 813 C C . ALA A 1 103 ? 4.193 -3.779 -4.393 1.00 96.69 103 ALA A C 1
ATOM 815 O O . ALA A 1 103 ? 4.743 -3.760 -5.489 1.00 96.69 103 ALA A O 1
ATOM 816 N N . LEU A 1 104 ? 4.189 -2.708 -3.590 1.00 97.19 104 LEU A N 1
ATOM 817 C CA . LEU A 1 104 ? 4.897 -1.467 -3.919 1.00 97.19 104 LEU A CA 1
ATOM 818 C C . LEU A 1 104 ? 6.393 -1.713 -4.168 1.00 97.19 104 LEU A C 1
ATOM 820 O O . LEU A 1 104 ? 6.919 -1.273 -5.185 1.00 97.19 104 LEU A O 1
ATOM 824 N N . ASP A 1 105 ? 7.076 -2.416 -3.260 1.00 96.94 105 ASP A N 1
ATOM 825 C CA . ASP A 1 105 ? 8.503 -2.745 -3.404 1.00 96.94 105 ASP A CA 1
ATOM 826 C C . ASP A 1 105 ? 8.770 -3.506 -4.707 1.00 96.94 105 ASP A C 1
ATOM 828 O O . ASP A 1 105 ? 9.736 -3.223 -5.412 1.00 96.94 105 ASP A O 1
ATOM 832 N N . ARG A 1 106 ? 7.867 -4.430 -5.061 1.00 96.12 106 ARG A N 1
ATOM 833 C CA . ARG A 1 106 ? 7.925 -5.182 -6.314 1.00 96.12 106 ARG A CA 1
ATOM 834 C C . ARG A 1 106 ? 7.738 -4.285 -7.536 1.00 96.12 106 ARG A C 1
ATOM 836 O O . ARG A 1 106 ? 8.523 -4.409 -8.470 1.00 96.12 106 ARG A O 1
ATOM 843 N N . ILE A 1 107 ? 6.750 -3.390 -7.525 1.00 97.19 107 ILE A N 1
ATOM 844 C CA . ILE A 1 107 ? 6.506 -2.426 -8.609 1.00 97.19 107 ILE A CA 1
ATOM 845 C C . ILE A 1 107 ? 7.740 -1.554 -8.829 1.00 97.19 107 ILE A C 1
ATOM 847 O O . ILE A 1 107 ? 8.190 -1.409 -9.961 1.00 97.19 107 ILE A O 1
ATOM 851 N N . VAL A 1 108 ? 8.332 -1.029 -7.753 1.00 96.69 108 VAL A N 1
ATOM 852 C CA . VAL A 1 108 ? 9.557 -0.225 -7.851 1.00 96.69 108 VAL A CA 1
ATOM 853 C C . VAL A 1 108 ? 10.699 -1.048 -8.446 1.00 96.69 108 VAL A C 1
ATOM 855 O O . VAL A 1 108 ? 11.410 -0.539 -9.302 1.00 96.69 108 VAL A O 1
ATOM 858 N N . THR A 1 109 ? 10.837 -2.330 -8.087 1.00 96.81 109 THR A N 1
ATOM 859 C CA . THR A 1 109 ? 11.832 -3.199 -8.733 1.00 96.81 109 THR A CA 1
ATOM 860 C C . THR A 1 109 ? 11.624 -3.340 -10.237 1.00 96.81 109 THR A C 1
ATOM 862 O O . THR A 1 109 ? 12.595 -3.268 -10.982 1.00 96.81 109 THR A O 1
ATOM 865 N N . LEU A 1 110 ? 10.383 -3.504 -10.700 1.00 97.00 110 LEU A N 1
ATOM 866 C CA . LEU A 1 110 ? 10.086 -3.583 -12.136 1.00 97.00 110 LEU A CA 1
ATOM 867 C C . LEU A 1 110 ? 10.436 -2.272 -12.855 1.00 97.00 110 LEU A C 1
ATOM 869 O O . LEU A 1 110 ? 11.005 -2.283 -13.944 1.00 97.00 110 LEU A O 1
ATOM 873 N N . VAL A 1 111 ? 10.127 -1.137 -12.225 1.00 96.94 111 VAL A N 1
ATOM 874 C CA . VAL A 1 111 ? 10.455 0.194 -12.749 1.00 96.94 111 VAL A CA 1
ATOM 875 C C . VAL A 1 111 ? 11.969 0.407 -12.819 1.00 96.94 111 VAL A C 1
ATOM 877 O O . VAL A 1 111 ? 12.461 0.921 -13.823 1.00 96.94 111 VAL A O 1
ATOM 880 N N . ASP A 1 112 ? 12.716 -0.011 -11.795 1.00 96.06 112 ASP A N 1
ATOM 881 C CA . ASP A 1 112 ? 14.177 0.062 -11.802 1.00 96.06 112 ASP A CA 1
ATOM 882 C C . ASP A 1 112 ? 14.757 -0.822 -12.918 1.00 96.06 112 ASP A C 1
ATOM 884 O O . ASP A 1 112 ? 15.633 -0.374 -13.652 1.00 96.06 112 ASP A O 1
ATOM 888 N N . GLU A 1 113 ? 14.249 -2.046 -13.110 1.00 96.44 113 GLU A N 1
ATOM 889 C CA . GLU A 1 113 ? 14.676 -2.932 -14.207 1.00 96.44 113 GLU A CA 1
ATOM 890 C C . GLU A 1 113 ? 14.467 -2.277 -15.585 1.00 96.44 113 GLU A C 1
ATOM 892 O O . GLU A 1 113 ? 15.377 -2.287 -16.417 1.00 96.44 113 GLU A O 1
ATOM 897 N N . LEU A 1 114 ? 13.316 -1.632 -15.809 1.00 96.88 114 LEU A N 1
ATOM 898 C CA . LEU A 1 114 ? 13.039 -0.869 -17.035 1.00 96.88 114 LEU A CA 1
ATOM 899 C C . LEU A 1 114 ? 13.979 0.332 -17.207 1.00 96.88 114 LEU A C 1
ATOM 901 O O . LEU A 1 114 ? 14.380 0.654 -18.327 1.00 96.88 114 LEU A O 1
ATOM 905 N N . TRP A 1 115 ? 14.339 0.999 -16.111 1.00 96.81 115 TRP A N 1
ATOM 906 C CA . TRP A 1 115 ? 15.251 2.139 -16.128 1.00 96.81 115 TRP A CA 1
ATOM 907 C C . TRP A 1 115 ? 16.690 1.723 -16.446 1.00 96.81 115 TRP A C 1
ATOM 909 O O . TRP A 1 115 ? 17.305 2.292 -17.346 1.00 96.81 115 TRP A O 1
ATOM 919 N N . TYR A 1 116 ? 17.209 0.690 -15.777 1.00 95.12 116 TYR A N 1
ATOM 920 C CA . TYR A 1 116 ? 18.556 0.162 -16.022 1.00 95.12 116 TYR A CA 1
ATOM 921 C C . TYR A 1 116 ? 18.713 -0.435 -17.425 1.00 95.12 116 TYR A C 1
ATOM 923 O O . TYR A 1 116 ? 19.807 -0.406 -17.984 1.00 95.12 116 TYR A O 1
ATOM 931 N N . ALA A 1 117 ? 17.627 -0.937 -18.014 1.00 95.12 117 ALA A N 1
ATOM 932 C CA . ALA A 1 117 ? 17.602 -1.387 -19.401 1.00 95.12 117 ALA A CA 1
ATOM 933 C C . ALA A 1 117 ? 17.494 -0.243 -20.428 1.00 95.12 117 ALA A C 1
ATOM 935 O O . ALA A 1 117 ? 17.502 -0.503 -21.629 1.00 95.12 117 ALA A O 1
ATOM 936 N N . GLY A 1 118 ? 17.367 1.012 -19.983 1.00 94.75 118 GLY A N 1
ATOM 937 C CA . GLY A 1 118 ? 17.222 2.180 -20.855 1.00 94.75 118 GLY A CA 1
ATOM 938 C C . GLY A 1 118 ? 15.842 2.325 -21.507 1.00 94.75 118 GLY A C 1
ATOM 939 O O . GLY A 1 118 ? 15.674 3.180 -22.374 1.00 94.75 118 GLY A O 1
ATOM 940 N N . VAL A 1 119 ? 14.849 1.525 -21.100 1.00 96.62 119 VAL A N 1
ATOM 941 C CA . VAL A 1 119 ? 13.466 1.611 -21.605 1.00 96.62 119 VAL A CA 1
ATOM 942 C C . VAL A 1 119 ? 12.761 2.833 -21.017 1.00 96.62 119 VAL A C 1
ATOM 944 O O . VAL A 1 119 ? 12.027 3.533 -21.714 1.00 96.62 119 VAL A O 1
ATOM 947 N N . PHE A 1 120 ? 12.988 3.108 -19.730 1.00 97.12 120 PHE A N 1
ATOM 948 C CA . PHE A 1 120 ? 12.496 4.315 -19.067 1.00 97.12 120 PHE A CA 1
ATOM 949 C C . PHE A 1 120 ? 13.588 5.374 -18.962 1.00 97.12 120 PHE A C 1
ATOM 951 O O . PHE A 1 120 ? 14.738 5.091 -18.644 1.00 97.12 120 PHE A O 1
ATOM 958 N N . THR A 1 121 ? 13.202 6.631 -19.163 1.00 97.12 121 THR A N 1
ATOM 959 C CA . THR A 1 121 ? 14.014 7.796 -18.789 1.00 97.12 121 THR A CA 1
ATOM 960 C C . THR A 1 121 ? 13.930 8.050 -17.284 1.00 97.12 121 THR A C 1
ATOM 962 O O . THR A 1 121 ? 12.941 7.700 -16.641 1.00 97.12 121 THR A O 1
ATOM 965 N N . THR A 1 122 ? 14.899 8.772 -16.718 1.00 95.81 122 THR A N 1
ATOM 966 C CA . THR A 1 122 ? 14.897 9.160 -15.292 1.00 95.81 122 THR A CA 1
ATOM 967 C C . THR A 1 122 ? 13.600 9.861 -14.862 1.00 95.81 122 THR A C 1
ATOM 969 O O . THR A 1 122 ? 13.091 9.628 -13.766 1.00 95.81 122 THR A O 1
ATOM 972 N N . SER A 1 123 ? 13.022 10.692 -15.738 1.00 96.56 123 SER A N 1
ATOM 973 C CA . SER A 1 123 ? 11.747 11.373 -15.473 1.00 96.56 123 SER A CA 1
ATOM 974 C C . SER A 1 123 ? 10.570 10.391 -15.397 1.00 96.56 123 SER A C 1
ATOM 976 O O . SER A 1 123 ? 9.749 10.468 -14.479 1.00 96.56 123 SER A O 1
ATOM 978 N N . GLN A 1 124 ? 10.509 9.423 -16.318 1.00 96.81 124 GLN A N 1
ATOM 979 C CA . GLN A 1 124 ? 9.477 8.380 -16.320 1.00 96.81 124 GLN A CA 1
ATOM 980 C C . GLN A 1 124 ? 9.601 7.461 -15.102 1.00 96.81 124 GLN A C 1
ATOM 982 O O . GLN A 1 124 ? 8.592 7.195 -14.455 1.00 96.81 124 GLN A O 1
ATOM 987 N N . THR A 1 125 ? 10.823 7.063 -14.739 1.00 96.56 125 THR A N 1
ATOM 988 C CA . THR A 1 125 ? 11.130 6.292 -13.525 1.00 96.56 125 THR A CA 1
ATOM 989 C C . THR A 1 125 ? 10.605 6.993 -12.277 1.00 96.56 125 THR A C 1
ATOM 991 O O . THR A 1 125 ? 9.835 6.411 -11.514 1.00 96.56 125 THR A O 1
ATOM 994 N N . LYS A 1 126 ? 10.932 8.282 -12.106 1.00 95.25 126 LYS A N 1
ATOM 995 C CA . LYS A 1 126 ? 10.447 9.084 -10.975 1.00 95.25 126 LYS A CA 1
ATOM 996 C C . LYS A 1 126 ? 8.921 9.147 -10.941 1.00 95.25 126 LYS A C 1
ATOM 998 O O . LYS A 1 126 ? 8.320 8.960 -9.886 1.00 95.25 126 LYS A O 1
ATOM 1003 N N . LYS A 1 127 ? 8.280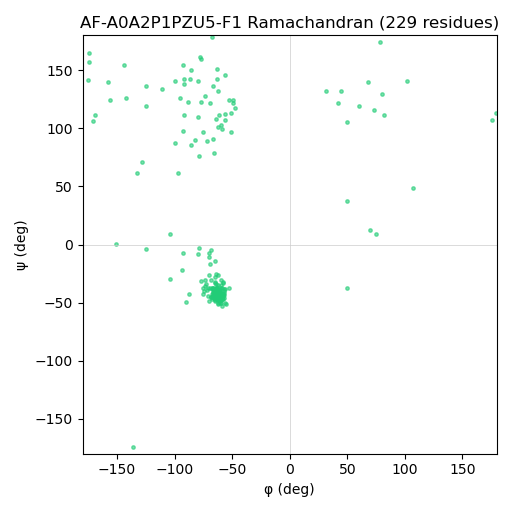 9.398 -12.087 1.00 96.06 127 LYS A N 1
ATOM 1004 C CA . LYS A 1 127 ? 6.816 9.466 -12.177 1.00 96.06 127 LYS A CA 1
ATOM 1005 C C . LYS A 1 127 ? 6.163 8.130 -11.802 1.00 96.06 127 LYS A C 1
ATOM 1007 O O . LYS A 1 127 ? 5.224 8.132 -11.014 1.00 96.06 127 LYS A O 1
ATOM 1012 N N . ALA A 1 128 ? 6.686 7.020 -12.318 1.00 95.94 128 ALA A N 1
ATOM 1013 C CA . ALA A 1 128 ? 6.198 5.671 -12.041 1.00 95.94 128 ALA A CA 1
ATOM 1014 C C . ALA A 1 128 ? 6.334 5.295 -10.556 1.00 95.94 128 ALA A C 1
ATOM 1016 O O . ALA A 1 128 ? 5.383 4.815 -9.940 1.00 95.94 128 ALA A O 1
ATOM 1017 N N . GLN A 1 129 ? 7.489 5.581 -9.946 1.00 95.25 129 GLN A N 1
ATOM 1018 C CA . GLN A 1 129 ? 7.702 5.369 -8.511 1.00 95.25 129 GLN A CA 1
ATOM 1019 C C . GLN A 1 129 ? 6.720 6.202 -7.671 1.00 95.25 129 GLN A C 1
ATOM 1021 O O . GLN A 1 129 ? 6.120 5.687 -6.726 1.00 95.25 129 GLN A O 1
ATOM 1026 N N . MET A 1 130 ? 6.501 7.470 -8.036 1.00 94.38 130 MET A N 1
ATOM 1027 C CA . MET A 1 130 ? 5.557 8.336 -7.327 1.00 94.38 130 MET A CA 1
ATOM 1028 C C . MET A 1 130 ? 4.102 7.888 -7.467 1.00 94.38 130 MET A C 1
ATOM 1030 O O . MET A 1 130 ? 3.351 7.974 -6.497 1.00 94.38 130 MET A O 1
ATOM 1034 N N . GLU A 1 131 ? 3.700 7.394 -8.637 1.00 94.88 131 GLU A N 1
ATOM 1035 C CA . GLU A 1 131 ? 2.369 6.825 -8.865 1.00 94.88 131 GLU A CA 1
ATOM 1036 C C . GLU A 1 131 ? 2.121 5.616 -7.952 1.00 94.88 131 GLU A C 1
ATOM 1038 O O . GLU A 1 131 ? 1.097 5.552 -7.268 1.00 94.88 131 GLU A O 1
ATOM 1043 N N . ALA A 1 132 ? 3.097 4.710 -7.849 1.00 94.50 132 ALA A N 1
ATOM 1044 C CA . ALA A 1 132 ? 3.004 3.550 -6.969 1.00 94.50 132 ALA A CA 1
ATOM 1045 C C . ALA A 1 132 ? 2.913 3.956 -5.483 1.00 94.50 132 ALA A C 1
ATOM 1047 O O . ALA A 1 132 ? 2.094 3.421 -4.731 1.00 94.50 132 ALA A O 1
ATOM 1048 N N . VAL A 1 133 ? 3.698 4.951 -5.048 1.00 94.44 133 VAL A N 1
ATOM 1049 C CA . VAL A 1 133 ? 3.612 5.498 -3.680 1.00 94.44 133 VAL A CA 1
ATOM 1050 C C . VAL A 1 133 ? 2.261 6.172 -3.433 1.00 94.44 133 VAL A C 1
ATOM 1052 O O . VAL A 1 133 ? 1.692 6.022 -2.350 1.00 94.44 133 VAL A O 1
ATOM 1055 N N . ALA A 1 134 ? 1.714 6.884 -4.422 1.00 94.25 134 ALA A N 1
ATOM 1056 C CA . ALA A 1 134 ? 0.420 7.548 -4.304 1.00 94.25 134 ALA A CA 1
ATOM 1057 C C . ALA A 1 134 ? -0.718 6.548 -4.052 1.00 94.25 134 ALA A C 1
ATOM 1059 O O . ALA A 1 134 ? -1.572 6.817 -3.209 1.00 94.25 134 ALA A O 1
ATOM 1060 N N . GLN A 1 135 ? -0.700 5.372 -4.692 1.00 94.62 135 GLN A N 1
ATOM 1061 C CA . GLN A 1 135 ? -1.672 4.301 -4.425 1.00 94.62 135 GLN A CA 1
ATOM 1062 C C . GLN A 1 135 ? -1.666 3.887 -2.942 1.00 94.62 135 GLN A C 1
ATOM 1064 O O . GLN A 1 135 ? -2.720 3.823 -2.305 1.00 94.62 135 GLN A O 1
ATOM 1069 N N . VAL A 1 136 ? -0.477 3.697 -2.357 1.00 96.25 136 VAL A N 1
ATOM 1070 C CA . VAL A 1 136 ? -0.328 3.351 -0.933 1.00 96.25 136 VAL A CA 1
ATOM 1071 C C . VAL A 1 136 ? -0.730 4.515 -0.022 1.00 96.25 136 VAL A C 1
ATOM 1073 O O . VAL A 1 136 ? -1.474 4.312 0.938 1.00 96.25 136 VAL A O 1
ATOM 1076 N N . LYS A 1 137 ? -0.297 5.750 -0.326 1.00 95.44 137 LYS A N 1
ATOM 1077 C CA . LYS A 1 137 ? -0.651 6.960 0.445 1.00 95.44 137 LYS A CA 1
ATOM 1078 C C . LYS A 1 137 ? -2.167 7.164 0.475 1.00 95.44 137 LYS A C 1
ATOM 1080 O O . LYS A 1 137 ? -2.719 7.427 1.542 1.00 95.44 137 LYS A O 1
ATOM 1085 N N . ASN A 1 138 ? -2.844 6.984 -0.658 1.00 94.75 138 ASN A N 1
ATOM 1086 C CA . ASN A 1 138 ? -4.297 7.113 -0.767 1.00 94.75 138 ASN A CA 1
ATOM 1087 C C . ASN A 1 138 ? -5.028 6.065 0.075 1.00 94.75 138 ASN A C 1
ATOM 1089 O O . ASN A 1 138 ? -5.954 6.420 0.804 1.00 94.75 138 ASN A O 1
ATOM 1093 N N . PHE A 1 139 ? -4.577 4.808 0.052 1.00 96.00 139 PHE A N 1
ATOM 1094 C CA . PHE A 1 139 ? -5.124 3.767 0.922 1.00 96.00 139 PHE A CA 1
ATOM 1095 C C . PHE A 1 139 ? -4.947 4.116 2.408 1.00 96.00 139 PHE A C 1
ATOM 1097 O O . PHE A 1 139 ? -5.913 4.097 3.171 1.00 96.00 139 PHE A O 1
ATOM 1104 N N . VAL A 1 140 ? -3.744 4.526 2.824 1.00 95.44 140 VAL A N 1
ATOM 1105 C CA . VAL A 1 140 ? -3.477 4.907 4.223 1.00 95.44 140 VAL A CA 1
ATOM 1106 C C . VAL A 1 140 ? -4.330 6.114 4.636 1.00 95.44 140 VAL A C 1
ATOM 1108 O O . VAL A 1 140 ? -4.864 6.133 5.741 1.00 95.44 140 VAL A O 1
ATOM 1111 N N . ASN A 1 141 ? -4.472 7.122 3.769 1.00 94.50 141 ASN A N 1
ATOM 1112 C CA . ASN A 1 141 ? -5.336 8.285 4.003 1.00 94.50 141 ASN A CA 1
ATOM 1113 C C . ASN A 1 141 ? -6.808 7.876 4.161 1.00 94.50 141 ASN A C 1
ATOM 1115 O O . ASN A 1 141 ? -7.497 8.398 5.035 1.00 94.50 141 ASN A O 1
ATOM 1119 N N . ALA A 1 142 ? -7.293 6.942 3.338 1.00 92.94 142 ALA A N 1
ATOM 1120 C CA . ALA A 1 142 ? -8.663 6.451 3.423 1.00 92.94 142 ALA A CA 1
ATOM 1121 C C . ALA A 1 142 ? -8.929 5.753 4.765 1.00 92.94 142 ALA A C 1
ATOM 1123 O O . ALA A 1 142 ? -9.960 6.014 5.389 1.00 92.94 142 ALA A O 1
ATOM 1124 N N . MET A 1 143 ? -7.988 4.927 5.235 1.00 93.88 143 MET A N 1
ATOM 1125 C CA . MET A 1 143 ? -8.098 4.225 6.520 1.00 93.88 143 MET A CA 1
ATOM 1126 C C . MET A 1 143 ? -8.028 5.179 7.711 1.00 93.88 143 MET A C 1
ATOM 1128 O O . MET A 1 143 ? -8.861 5.100 8.610 1.00 93.88 143 MET A O 1
ATOM 1132 N N . ASP A 1 144 ? -7.089 6.126 7.692 1.00 92.25 144 ASP A N 1
ATOM 1133 C CA . ASP A 1 144 ? -6.983 7.163 8.723 1.00 92.25 144 ASP A CA 1
ATOM 1134 C C . ASP A 1 144 ? -8.248 8.035 8.776 1.00 92.25 144 ASP A C 1
ATOM 1136 O O . ASP A 1 144 ? -8.809 8.283 9.843 1.00 92.25 144 ASP A O 1
ATOM 1140 N N . GLY A 1 145 ? -8.769 8.435 7.614 1.00 90.31 145 GLY A N 1
ATOM 1141 C CA . GLY A 1 145 ? -10.025 9.171 7.518 1.00 90.31 145 GLY A CA 1
ATOM 1142 C C . GLY A 1 145 ? -11.221 8.374 8.041 1.00 90.31 145 GLY A C 1
ATOM 1143 O O . GLY A 1 145 ? -12.066 8.936 8.739 1.00 90.31 145 GLY A O 1
ATOM 1144 N N . LEU A 1 146 ? -11.301 7.075 7.730 1.00 89.69 146 LEU A N 1
ATOM 1145 C CA . LEU A 1 146 ? -12.356 6.196 8.237 1.00 89.69 146 LEU A CA 1
ATOM 1146 C C . LEU A 1 146 ? -12.292 6.099 9.763 1.00 89.69 146 LEU A C 1
ATOM 1148 O O . LEU A 1 146 ? -13.297 6.341 10.426 1.00 89.69 146 LEU A O 1
ATOM 1152 N N . TRP A 1 147 ? -11.104 5.862 10.319 1.00 90.38 147 TRP A N 1
ATOM 1153 C CA . TRP A 1 147 ? -10.902 5.809 11.764 1.00 90.38 147 TRP A CA 1
ATOM 1154 C C . TRP A 1 147 ? -11.281 7.120 12.462 1.00 90.38 147 TRP A C 1
ATOM 1156 O O . TRP A 1 147 ? -12.031 7.106 13.440 1.00 90.38 147 TRP A O 1
ATOM 1166 N N . LYS A 1 148 ? -10.822 8.265 11.943 1.00 88.94 148 LYS A N 1
ATOM 1167 C CA . LYS A 1 148 ? -11.153 9.589 12.491 1.00 88.94 148 LYS A CA 1
ATOM 1168 C C . LYS A 1 148 ? -12.661 9.833 12.511 1.00 88.94 148 LYS A C 1
ATOM 1170 O O . LYS A 1 148 ? -13.178 10.305 13.521 1.00 88.94 148 LYS A O 1
ATOM 1175 N N . ARG A 1 149 ? -13.380 9.466 11.443 1.00 87.50 149 ARG A N 1
ATOM 1176 C CA . ARG A 1 149 ? -14.848 9.576 11.393 1.00 87.50 149 ARG A CA 1
ATOM 1177 C C . ARG A 1 149 ? -15.524 8.683 12.432 1.00 87.50 149 ARG A C 1
ATOM 1179 O O . ARG A 1 149 ? -16.401 9.175 13.138 1.00 87.50 149 ARG A O 1
ATOM 1186 N N . SER A 1 150 ? -15.086 7.432 12.579 1.00 85.19 150 SER A N 1
ATOM 1187 C CA . SER A 1 150 ? -15.612 6.515 13.601 1.00 85.19 150 SER A CA 1
ATOM 1188 C C . SER A 1 150 ? -15.377 7.051 15.015 1.00 85.19 150 SER A C 1
ATOM 1190 O O . SER A 1 150 ? -16.298 7.096 15.828 1.00 85.19 150 SER A O 1
ATOM 1192 N N . LYS A 1 151 ? -14.174 7.565 15.296 1.00 85.38 151 LYS A N 1
ATOM 1193 C CA . LYS A 1 151 ? -13.849 8.205 16.577 1.00 85.38 151 LYS A CA 1
ATOM 1194 C C . LYS A 1 151 ? -14.738 9.424 16.848 1.00 85.38 151 LYS A C 1
ATOM 1196 O O . LYS A 1 151 ? -15.271 9.560 17.947 1.00 85.38 151 LYS A O 1
ATOM 1201 N N . SER A 1 152 ? -14.933 10.297 15.858 1.00 84.81 152 SER A N 1
ATOM 1202 C CA . SER A 1 152 ? -15.824 11.456 15.994 1.00 84.81 152 SER A CA 1
ATOM 1203 C C . SER A 1 152 ? -17.287 11.059 16.198 1.00 84.81 152 SER A C 1
ATOM 1205 O O . SER A 1 152 ? -17.997 11.749 16.925 1.00 84.81 152 SER A O 1
ATOM 1207 N N . ALA A 1 153 ? -17.750 9.961 15.595 1.00 83.69 153 ALA A N 1
ATOM 1208 C CA . ALA A 1 153 ? -19.099 9.446 15.820 1.00 83.69 153 ALA A CA 1
ATOM 1209 C C . ALA A 1 153 ? -19.298 9.009 17.282 1.00 83.69 153 ALA A C 1
ATOM 1211 O O . ALA A 1 153 ? -20.284 9.406 17.900 1.00 83.69 153 ALA A O 1
ATOM 1212 N N . ILE A 1 154 ? -18.319 8.308 17.867 1.00 82.25 154 ILE A N 1
ATOM 1213 C CA . ILE A 1 154 ? -18.335 7.927 19.291 1.00 82.25 154 ILE A CA 1
ATOM 1214 C C . ILE A 1 154 ? -18.381 9.165 20.196 1.00 82.25 154 ILE A C 1
ATOM 1216 O O . ILE A 1 154 ? -19.184 9.225 21.124 1.00 82.25 154 ILE A O 1
ATOM 1220 N N . GLN A 1 155 ? -17.553 10.176 19.912 1.00 82.94 155 GLN A N 1
ATOM 1221 C CA . GLN A 1 155 ? -17.532 11.418 20.695 1.00 82.94 155 GLN A CA 1
ATOM 1222 C C . GLN A 1 155 ? -18.877 12.154 20.646 1.00 82.94 155 GLN A C 1
ATOM 1224 O O . GLN A 1 155 ? -19.358 12.631 21.671 1.00 82.94 155 GLN A O 1
ATOM 1229 N N . ARG A 1 156 ? -19.509 12.223 19.467 1.00 82.88 156 ARG A N 1
ATOM 1230 C CA . ARG A 1 156 ? -20.829 12.852 19.293 1.00 82.88 156 ARG A CA 1
ATOM 1231 C C . ARG A 1 156 ? -21.953 12.078 19.971 1.00 82.88 156 ARG A C 1
ATOM 1233 O O . ARG A 1 156 ? -22.908 12.700 20.417 1.00 82.88 156 ARG A O 1
ATOM 1240 N N . ALA A 1 157 ? -21.831 10.757 20.079 1.00 80.25 157 ALA A N 1
ATOM 1241 C CA . ALA A 1 157 ? -22.778 9.928 20.817 1.00 80.25 157 ALA A CA 1
ATOM 1242 C C . ALA A 1 157 ? -22.732 10.167 22.343 1.00 80.25 157 ALA A C 1
ATOM 1244 O O . ALA A 1 157 ? -23.534 9.590 23.070 1.00 80.25 157 ALA A O 1
ATOM 1245 N N . GLY A 1 158 ? -21.811 11.005 22.845 1.00 69.25 158 GLY A N 1
ATOM 1246 C CA . GLY A 1 158 ? -21.759 11.411 24.253 1.00 69.25 158 GLY A CA 1
ATOM 1247 C C . GLY A 1 158 ? -21.342 10.297 25.217 1.00 69.25 158 GLY A C 1
ATOM 1248 O O . GLY A 1 158 ? -21.480 10.445 26.428 1.00 69.25 158 GLY A O 1
ATOM 1249 N N . ASN A 1 159 ? -20.826 9.180 24.702 1.00 76.88 159 ASN A N 1
ATOM 1250 C CA . ASN A 1 159 ? -20.429 8.033 25.505 1.00 76.88 159 ASN A CA 1
ATOM 1251 C C . ASN A 1 159 ? -18.989 8.223 26.021 1.00 76.88 159 ASN A C 1
ATOM 1253 O O . ASN A 1 159 ? -18.021 7.807 25.384 1.00 76.88 159 ASN A O 1
ATOM 1257 N N . ALA A 1 160 ? -18.845 8.911 27.159 1.00 76.19 160 ALA A N 1
ATOM 1258 C CA . ALA A 1 160 ? -17.545 9.213 27.767 1.00 76.19 160 ALA A CA 1
ATOM 1259 C C . ALA A 1 160 ? -16.737 7.945 28.102 1.00 76.19 160 ALA A C 1
ATOM 1261 O O . ALA A 1 160 ? -15.529 7.913 27.868 1.00 76.19 160 ALA A O 1
ATOM 1262 N N . GLU A 1 161 ? -17.412 6.883 28.553 1.00 79.44 161 GLU A N 1
ATOM 1263 C CA . GLU A 1 161 ? -16.794 5.577 28.811 1.00 79.44 161 GLU A CA 1
ATOM 1264 C C . GLU A 1 161 ? -16.215 4.976 27.527 1.00 79.44 161 GLU A C 1
ATOM 1266 O O . GLU A 1 161 ? -15.062 4.559 27.508 1.00 79.44 161 GLU A O 1
ATOM 1271 N N . ALA A 1 162 ? -16.957 5.020 26.417 1.00 78.25 162 ALA A N 1
ATOM 1272 C CA . ALA A 1 162 ? -16.475 4.552 25.117 1.00 78.25 162 ALA A CA 1
ATOM 1273 C C . ALA A 1 162 ? -15.230 5.308 24.630 1.00 78.25 162 ALA A C 1
ATOM 1275 O O . ALA A 1 162 ? -14.302 4.701 24.094 1.00 78.25 162 ALA A O 1
ATOM 1276 N N . VAL A 1 163 ? -15.189 6.631 24.813 1.00 79.19 163 VAL A N 1
ATOM 1277 C CA . VAL A 1 163 ? -14.012 7.440 24.454 1.00 79.19 163 VAL A CA 1
ATOM 1278 C C . VAL A 1 163 ? -12.804 7.041 25.303 1.00 79.19 163 VAL A C 1
ATOM 1280 O O . VAL A 1 163 ? -11.700 6.914 24.767 1.00 79.19 163 VAL A O 1
ATOM 1283 N N . GLN A 1 164 ? -13.013 6.806 26.599 1.00 83.06 164 GLN A N 1
ATOM 1284 C CA . GLN A 1 164 ? -11.967 6.360 27.510 1.00 83.06 164 GLN A CA 1
ATOM 1285 C C . GLN A 1 164 ? -11.462 4.955 27.153 1.00 83.06 164 GLN A C 1
ATOM 1287 O O . GLN A 1 164 ? -10.256 4.782 27.007 1.00 83.06 164 GLN A O 1
ATOM 1292 N N . THR A 1 165 ? -12.351 3.992 26.885 1.00 84.00 165 THR A N 1
ATOM 1293 C CA . THR A 1 165 ? -11.976 2.634 26.454 1.00 84.00 165 THR A CA 1
ATOM 1294 C C . THR A 1 165 ? -11.137 2.650 25.179 1.00 84.00 165 THR A C 1
ATOM 1296 O O . THR A 1 165 ? -10.120 1.963 25.097 1.00 84.00 165 THR A O 1
ATOM 1299 N N . VAL A 1 166 ? -11.516 3.463 24.183 1.00 82.44 166 VAL A N 1
ATOM 1300 C CA . VAL A 1 166 ? -10.705 3.629 22.967 1.00 82.44 166 VAL A CA 1
ATOM 1301 C C . VAL A 1 166 ? -9.335 4.200 23.328 1.00 82.44 166 VAL A C 1
ATOM 1303 O O . VAL A 1 166 ? -8.325 3.679 22.873 1.00 82.44 166 VAL A O 1
ATOM 1306 N N . SER A 1 167 ? -9.271 5.246 24.153 1.00 82.12 167 SER A N 1
ATOM 1307 C CA . SER A 1 167 ? -7.996 5.855 24.548 1.00 82.12 167 SER A CA 1
ATOM 1308 C C . SER A 1 167 ? -7.079 4.876 25.289 1.00 82.12 167 SER A C 1
ATOM 1310 O O . SER A 1 167 ? -5.886 4.818 24.997 1.00 82.12 167 SER A O 1
ATOM 1312 N N . GLU A 1 168 ? -7.625 4.088 26.213 1.00 85.12 168 GLU A N 1
ATOM 1313 C CA . GLU A 1 168 ? -6.891 3.085 26.991 1.00 85.12 168 GLU A CA 1
ATOM 1314 C C . GLU A 1 168 ? -6.388 1.939 26.109 1.00 85.12 168 GLU A C 1
ATOM 1316 O O . GLU A 1 168 ? -5.213 1.581 26.180 1.00 85.12 168 GLU A O 1
ATOM 1321 N N . ALA A 1 169 ? -7.233 1.412 25.216 1.00 83.06 169 ALA A N 1
ATOM 1322 C CA . ALA A 1 169 ? -6.839 0.367 24.273 1.00 83.06 169 ALA A CA 1
ATOM 1323 C C . ALA A 1 169 ? -5.709 0.837 23.341 1.00 83.06 169 ALA A C 1
ATOM 1325 O O . ALA A 1 169 ? -4.749 0.105 23.098 1.00 83.06 169 ALA A O 1
ATOM 1326 N N . MET A 1 170 ? -5.792 2.079 22.853 1.00 83.50 170 MET A N 1
ATOM 1327 C CA . MET A 1 170 ? -4.759 2.675 22.003 1.00 83.50 170 MET A CA 1
ATOM 1328 C C . MET A 1 170 ? -3.451 2.896 22.776 1.00 83.50 170 MET A C 1
ATOM 1330 O O . MET A 1 170 ? -2.385 2.527 22.285 1.00 83.50 170 MET A O 1
ATOM 1334 N N . GLY A 1 171 ? -3.528 3.435 23.997 1.00 81.56 171 GLY A N 1
ATOM 1335 C CA . GLY A 1 171 ? -2.365 3.635 24.865 1.00 81.56 171 GLY A CA 1
ATOM 1336 C C . GLY A 1 171 ? -1.705 2.323 25.299 1.00 81.56 171 GLY A C 1
ATOM 1337 O O . GLY A 1 171 ? -0.486 2.259 25.411 1.00 81.56 171 GLY A O 1
ATOM 1338 N N . SER A 1 172 ? -2.479 1.251 25.483 1.00 83.25 172 SER A N 1
ATOM 1339 C CA . SER A 1 172 ? -1.951 -0.080 25.801 1.00 83.25 172 SER A CA 1
ATOM 1340 C C . SER A 1 172 ? -1.239 -0.727 24.609 1.00 83.25 172 SER A C 1
ATOM 1342 O O . SER A 1 172 ? -0.143 -1.264 24.769 1.00 83.25 172 SER A O 1
ATOM 1344 N N . ALA A 1 173 ? -1.826 -0.657 23.410 1.00 78.12 173 ALA A N 1
ATOM 1345 C CA . ALA A 1 173 ? -1.271 -1.305 22.223 1.00 78.12 173 ALA A CA 1
ATOM 1346 C C . ALA A 1 173 ? -0.023 -0.597 21.667 1.00 78.12 173 ALA A C 1
ATOM 1348 O O . ALA A 1 173 ? 0.849 -1.254 21.098 1.00 78.12 173 ALA A O 1
ATOM 1349 N N . PHE A 1 174 ? 0.078 0.725 21.834 1.00 78.31 174 PHE A N 1
ATOM 1350 C CA . PHE A 1 174 ? 1.140 1.524 21.217 1.00 78.31 174 PHE A CA 1
ATOM 1351 C C . PHE A 1 174 ? 1.970 2.374 22.197 1.00 78.31 174 PHE A C 1
ATOM 1353 O O . PHE A 1 174 ? 2.954 2.977 21.776 1.00 78.31 174 PHE A O 1
ATOM 1360 N N . GLY A 1 175 ? 1.637 2.394 23.491 1.00 69.06 175 GLY A N 1
ATOM 1361 C CA . GLY A 1 175 ? 2.301 3.233 24.494 1.00 69.06 175 GLY A CA 1
ATOM 1362 C C . GLY A 1 175 ? 1.849 4.702 24.462 1.00 69.06 175 GLY A C 1
ATOM 1363 O O . GLY A 1 175 ? 1.092 5.123 23.590 1.00 69.06 175 GLY A O 1
ATOM 1364 N N . ALA A 1 176 ? 2.328 5.501 25.424 1.00 51.12 176 ALA A N 1
ATOM 1365 C CA . ALA A 1 176 ? 2.085 6.952 25.486 1.00 51.12 176 ALA A CA 1
ATOM 1366 C C . ALA A 1 176 ? 2.828 7.749 24.389 1.00 51.12 176 ALA A C 1
ATOM 1368 O O . ALA A 1 176 ? 2.601 8.947 24.235 1.00 51.12 176 ALA A O 1
ATOM 1369 N N . ASP A 1 177 ? 3.703 7.088 23.629 1.00 40.59 177 ASP A N 1
ATOM 1370 C CA . ASP A 1 177 ? 4.571 7.681 22.611 1.00 40.59 177 ASP A CA 1
ATOM 1371 C C . ASP A 1 177 ? 3.963 7.538 21.207 1.00 40.59 177 ASP A C 1
ATOM 1373 O O . ASP A 1 177 ? 4.480 6.861 20.320 1.00 40.59 177 ASP A O 1
ATOM 1377 N N . LEU A 1 178 ? 2.790 8.142 21.027 1.00 46.16 178 LEU A N 1
ATOM 1378 C CA . LEU A 1 178 ? 2.184 8.346 19.716 1.00 46.16 178 LEU A CA 1
ATOM 1379 C C . LEU A 1 178 ? 1.803 9.811 19.552 1.00 46.16 178 LEU A C 1
ATOM 1381 O O . LEU A 1 178 ? 0.633 10.184 19.438 1.00 46.16 178 LEU A O 1
ATOM 1385 N N . SER A 1 179 ? 2.819 10.648 19.405 1.00 40.19 179 SER A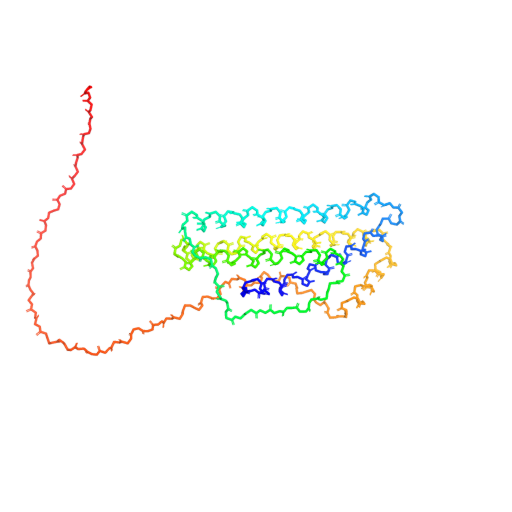 N 1
ATOM 1386 C CA . SER A 1 179 ? 2.742 11.612 18.319 1.00 40.19 179 SER A CA 1
ATOM 1387 C C . SER A 1 179 ? 2.601 10.793 17.034 1.00 40.19 179 SER A C 1
ATOM 1389 O O . SER A 1 179 ? 3.562 10.245 16.498 1.00 40.19 179 SER A O 1
ATOM 1391 N N . VAL A 1 180 ? 1.363 10.668 16.537 1.00 43.78 180 VAL A N 1
ATOM 1392 C CA . VAL A 1 180 ? 1.162 10.511 15.093 1.00 43.78 180 VAL A CA 1
ATOM 1393 C C . VAL A 1 180 ? 2.043 11.602 14.500 1.00 43.78 180 VAL A C 1
ATOM 1395 O O . VAL A 1 180 ? 1.797 12.754 14.860 1.00 43.78 180 VAL A O 1
ATOM 1398 N N . PRO A 1 181 ? 3.090 11.302 13.706 1.00 38.81 181 PRO A N 1
ATOM 1399 C CA . PRO A 1 181 ? 3.747 12.365 12.978 1.00 38.81 181 PRO A CA 1
ATOM 1400 C C . PRO A 1 181 ? 2.618 13.001 12.179 1.00 38.81 181 PRO A C 1
ATOM 1402 O O . PRO A 1 181 ? 2.027 12.352 11.304 1.00 38.81 181 PRO A O 1
ATOM 1405 N N . GLU A 1 182 ? 2.207 14.204 12.595 1.00 38.47 182 GLU A N 1
ATOM 1406 C CA . GLU A 1 182 ? 1.319 15.017 11.795 1.00 38.47 182 GLU A CA 1
ATOM 1407 C C . GLU A 1 182 ? 1.971 15.004 10.429 1.00 38.47 182 GLU A C 1
ATOM 1409 O O . GLU A 1 182 ? 3.183 15.192 10.313 1.00 38.47 182 GLU A O 1
ATOM 1414 N N . GLY A 1 183 ? 1.203 14.582 9.429 1.00 41.97 183 GLY A N 1
ATOM 1415 C CA . GLY A 1 183 ? 1.696 14.521 8.073 1.00 41.97 183 GLY A CA 1
ATOM 1416 C C . GLY A 1 183 ? 1.959 15.942 7.615 1.00 41.97 183 GLY A C 1
ATOM 1417 O O . GLY A 1 183 ? 1.151 16.489 6.876 1.00 41.97 183 GLY A O 1
ATOM 1418 N N . GLU A 1 184 ? 3.080 16.524 8.034 1.00 37.28 184 GLU A N 1
ATOM 1419 C CA . GLU A 1 184 ? 3.845 17.382 7.162 1.00 37.28 184 GLU A CA 1
ATOM 1420 C C . GLU A 1 184 ? 3.984 16.572 5.879 1.00 37.28 184 GLU A C 1
ATOM 1422 O O . GLU A 1 184 ? 4.381 15.400 5.904 1.00 37.28 184 GLU A O 1
ATOM 1427 N N . ASP A 1 185 ? 3.502 17.136 4.774 1.00 46.19 185 ASP A N 1
ATOM 1428 C CA . ASP A 1 185 ? 3.721 16.586 3.449 1.00 46.19 185 ASP A CA 1
ATOM 1429 C C . ASP A 1 185 ? 5.215 16.337 3.310 1.00 46.19 185 ASP A C 1
ATOM 1431 O O . ASP A 1 185 ? 5.970 17.270 3.074 1.00 46.19 185 ASP A O 1
ATOM 1435 N N . ASN A 1 186 ? 5.630 15.092 3.565 1.00 43.03 186 ASN A N 1
ATOM 1436 C CA . ASN A 1 186 ? 7.020 14.807 3.855 1.00 43.03 186 ASN A CA 1
ATOM 1437 C C . ASN A 1 186 ? 7.849 15.150 2.607 1.00 43.03 186 ASN A C 1
ATOM 1439 O O . ASN A 1 186 ? 7.752 14.415 1.611 1.00 43.03 186 ASN A O 1
ATOM 1443 N N . PRO A 1 187 ? 8.649 16.237 2.629 1.00 43.91 187 PRO A N 1
ATOM 1444 C CA . PRO A 1 187 ? 9.464 16.613 1.485 1.00 43.91 187 PRO A CA 1
ATOM 1445 C C . PRO A 1 187 ? 10.527 15.544 1.208 1.00 43.91 187 PRO A C 1
ATOM 1447 O O . PRO A 1 187 ? 11.058 15.493 0.108 1.00 43.91 187 PRO A O 1
ATOM 1450 N N . GLU A 1 188 ? 10.776 14.611 2.131 1.00 42.25 188 GLU A N 1
ATOM 1451 C CA . GLU A 1 188 ? 11.709 13.500 1.941 1.00 42.25 188 GLU A CA 1
ATOM 1452 C C . GLU A 1 188 ? 11.258 12.430 0.930 1.00 42.25 188 GLU A C 1
ATOM 1454 O O . GLU A 1 188 ? 12.080 11.628 0.480 1.00 42.25 188 GLU A O 1
ATOM 1459 N N . LEU A 1 189 ? 9.973 12.366 0.556 1.00 49.00 189 LEU A N 1
ATOM 1460 C CA . LEU A 1 189 ? 9.556 11.554 -0.602 1.00 49.00 189 LEU A CA 1
ATOM 1461 C C . LEU A 1 189 ? 9.830 12.274 -1.932 1.00 49.00 189 LEU A C 1
ATOM 1463 O O . LEU A 1 189 ? 9.726 11.656 -2.993 1.00 49.00 189 LEU A O 1
ATOM 1467 N N . SER A 1 190 ? 10.221 13.552 -1.892 1.00 46.75 190 SER A N 1
ATOM 1468 C CA . SER A 1 190 ? 10.875 14.195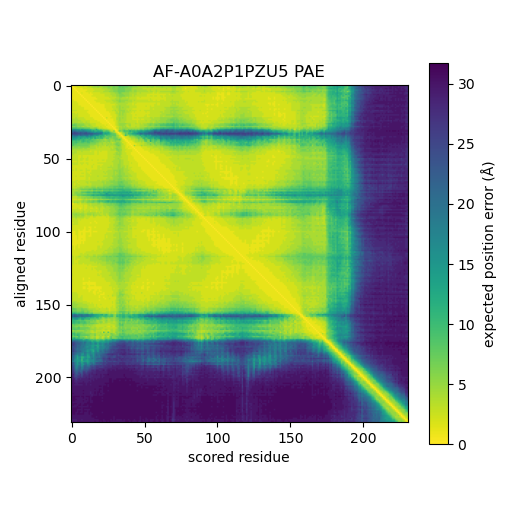 -3.023 1.00 46.75 190 SER A CA 1
ATOM 1469 C C . SER A 1 190 ? 12.334 13.723 -3.057 1.00 46.75 190 SER A C 1
ATOM 1471 O O . SER A 1 190 ? 13.050 13.774 -2.063 1.00 46.75 190 SER A O 1
ATOM 1473 N N . LEU A 1 191 ? 12.745 13.138 -4.185 1.00 45.84 191 LEU A N 1
ATOM 1474 C CA . LEU A 1 191 ? 14.130 12.728 -4.408 1.00 45.84 191 LEU A CA 1
ATOM 1475 C C . LEU A 1 191 ? 15.065 13.929 -4.225 1.00 45.84 191 LEU A C 1
ATOM 1477 O O . LEU A 1 191 ? 15.085 14.802 -5.097 1.00 45.84 191 LEU A O 1
ATOM 1481 N N . ASP A 1 192 ? 15.888 13.910 -3.179 1.00 38.88 192 ASP A N 1
ATOM 1482 C CA . ASP A 1 192 ? 17.149 14.643 -3.177 1.00 38.88 192 ASP A CA 1
ATOM 1483 C C . ASP A 1 192 ? 18.012 14.087 -4.310 1.00 38.88 192 ASP A C 1
ATOM 1485 O O . ASP A 1 192 ? 18.429 12.923 -4.322 1.00 38.88 192 ASP A O 1
ATOM 1489 N N . ALA A 1 193 ? 18.215 14.923 -5.319 1.00 44.22 193 ALA A N 1
ATOM 1490 C CA . ALA A 1 193 ? 19.116 14.660 -6.417 1.00 44.22 193 ALA A CA 1
ATOM 1491 C C . ALA A 1 193 ? 20.559 14.764 -5.906 1.00 44.22 193 ALA A C 1
ATOM 1493 O O . ALA A 1 193 ? 21.178 15.820 -5.983 1.00 44.22 193 ALA A O 1
ATOM 1494 N N . HIS A 1 194 ? 21.131 13.662 -5.423 1.00 38.00 194 HIS A N 1
ATOM 1495 C CA . HIS A 1 194 ? 22.582 13.494 -5.497 1.00 38.00 194 HIS A CA 1
ATOM 1496 C C . HIS A 1 194 ? 22.947 13.057 -6.915 1.00 38.00 194 HIS A C 1
ATOM 1498 O O . HIS A 1 194 ? 23.184 11.885 -7.199 1.00 38.00 194 HIS A O 1
ATOM 1504 N N . GLY A 1 195 ? 22.920 14.039 -7.819 1.00 35.47 195 GLY A N 1
ATOM 1505 C CA . GLY A 1 195 ? 23.747 14.016 -9.014 1.00 35.47 195 GLY A CA 1
ATOM 1506 C C . GLY A 1 195 ? 25.163 14.346 -8.576 1.00 35.47 195 GLY A C 1
ATOM 1507 O O . GLY A 1 195 ? 25.484 15.507 -8.354 1.00 35.47 195 GLY A O 1
ATOM 1508 N N . ASP A 1 196 ? 25.959 13.303 -8.380 1.00 33.34 196 ASP A N 1
ATOM 1509 C CA . ASP A 1 196 ? 27.406 13.391 -8.257 1.00 33.34 196 ASP A CA 1
ATOM 1510 C C . ASP A 1 196 ? 27.920 14.012 -9.568 1.00 33.34 196 ASP A C 1
ATOM 1512 O O . ASP A 1 196 ? 27.894 13.377 -10.627 1.00 33.34 196 ASP A O 1
ATOM 1516 N N . GLU A 1 197 ? 28.270 15.301 -9.535 1.00 33.88 197 GLU A N 1
ATOM 1517 C CA . GLU A 1 197 ? 29.005 15.947 -10.619 1.00 33.88 197 GLU A CA 1
ATOM 1518 C C . GLU A 1 197 ? 30.395 15.312 -10.660 1.00 33.88 197 GLU A C 1
ATOM 1520 O O . GLU A 1 197 ? 31.339 15.747 -9.998 1.00 33.88 197 GLU A O 1
ATOM 1525 N N . VAL A 1 198 ? 30.522 14.249 -11.452 1.00 38.50 198 VAL A N 1
ATOM 1526 C CA . VAL A 1 198 ? 31.823 13.727 -11.854 1.00 38.50 198 VAL A CA 1
ATOM 1527 C C . VAL A 1 198 ? 32.518 14.825 -12.654 1.00 38.50 198 VAL A C 1
ATOM 1529 O O . VAL A 1 198 ? 32.227 15.056 -13.827 1.00 38.50 198 VAL A O 1
ATOM 1532 N N . SER A 1 199 ? 33.436 15.513 -11.979 1.00 37.22 199 SER A N 1
ATOM 1533 C CA . SER A 1 199 ? 34.414 16.417 -12.572 1.00 37.22 199 SER A CA 1
ATOM 1534 C C . SER A 1 199 ? 35.181 15.706 -13.691 1.00 37.22 199 SER A C 1
ATOM 1536 O O . SER A 1 199 ? 35.833 14.693 -13.422 1.00 37.22 199 SER A O 1
ATOM 1538 N N . PRO A 1 200 ? 35.211 16.235 -14.925 1.00 36.47 200 PRO A N 1
ATOM 1539 C CA . PRO A 1 200 ? 36.247 15.868 -15.866 1.00 36.47 200 PRO A CA 1
ATOM 1540 C C . PRO A 1 200 ? 37.520 16.648 -15.523 1.00 36.47 200 PRO A C 1
ATOM 1542 O O . PRO A 1 200 ? 37.613 17.862 -15.699 1.00 36.47 200 PRO A O 1
ATOM 1545 N N . SER A 1 201 ? 38.502 15.907 -15.012 1.00 31.98 201 SER A N 1
ATOM 1546 C CA . SER A 1 201 ? 39.912 16.286 -14.943 1.00 31.98 201 SER A CA 1
ATOM 1547 C C . SER A 1 201 ? 40.396 16.744 -16.326 1.00 31.98 201 SER A C 1
ATOM 1549 O O . SER A 1 201 ? 40.455 15.950 -17.263 1.00 31.98 201 SER A O 1
ATOM 1551 N N . ALA A 1 202 ? 40.724 18.031 -16.456 1.00 33.09 202 ALA A N 1
ATOM 1552 C CA . ALA A 1 202 ? 41.422 18.577 -17.612 1.00 33.09 202 ALA A CA 1
ATOM 1553 C C . ALA A 1 202 ? 42.929 18.570 -17.318 1.00 33.09 202 ALA A C 1
ATOM 1555 O O . ALA A 1 202 ? 43.442 19.443 -16.620 1.00 33.09 202 ALA A O 1
ATOM 1556 N N . GLY A 1 203 ? 43.609 17.538 -17.822 1.00 31.64 203 GLY A N 1
ATOM 1557 C CA . GLY A 1 203 ? 45.055 17.526 -18.021 1.00 31.64 203 GLY A CA 1
ATOM 1558 C C . GLY A 1 203 ? 45.422 18.282 -19.300 1.00 31.64 203 GLY A C 1
ATOM 1559 O O . GLY A 1 203 ? 44.709 18.214 -20.299 1.00 31.64 203 GLY A O 1
ATOM 1560 N N . GLU A 1 204 ? 46.515 19.026 -19.214 1.00 36.03 204 GLU A N 1
ATOM 1561 C CA . GLU A 1 204 ? 47.051 20.015 -20.150 1.00 36.03 204 GLU A CA 1
ATOM 1562 C C . GLU A 1 204 ? 47.300 19.511 -21.584 1.00 36.03 204 GLU A C 1
ATOM 1564 O O . GLU A 1 204 ? 47.802 18.407 -21.792 1.00 36.03 204 GLU A O 1
ATOM 1569 N N . SER A 1 205 ? 47.095 20.387 -22.576 1.00 33.28 205 SER A N 1
ATOM 1570 C CA . SER A 1 205 ? 48.035 20.508 -23.698 1.00 33.28 205 SER A CA 1
ATOM 1571 C C . SER A 1 205 ? 47.923 21.872 -24.389 1.00 33.28 205 SER A C 1
ATOM 1573 O O . SER A 1 205 ? 46.840 22.436 -24.536 1.00 33.28 205 SER A O 1
ATOM 1575 N N . GLU A 1 206 ? 49.089 22.396 -24.749 1.00 34.47 206 GLU A N 1
ATOM 1576 C CA . GLU A 1 206 ? 49.397 23.726 -25.267 1.00 34.47 206 GLU A CA 1
ATOM 1577 C C . GLU A 1 206 ? 48.741 24.053 -26.619 1.00 34.47 206 GLU A C 1
ATOM 1579 O O . GLU A 1 206 ? 48.608 23.200 -27.495 1.00 34.47 206 GLU A O 1
ATOM 1584 N N . ALA A 1 207 ? 48.470 25.340 -26.849 1.00 33.97 207 ALA A N 1
ATOM 1585 C CA . ALA A 1 207 ? 48.399 25.908 -28.194 1.00 33.97 207 ALA A CA 1
ATOM 1586 C C . ALA A 1 207 ? 49.001 27.326 -28.197 1.00 33.97 207 ALA A C 1
ATOM 1588 O O . ALA A 1 207 ? 48.556 28.169 -27.412 1.00 33.97 207 ALA A O 1
ATOM 1589 N N . PRO A 1 208 ? 49.981 27.633 -29.070 1.00 39.78 208 PRO A N 1
ATOM 1590 C CA . PRO A 1 208 ? 50.373 29.003 -29.346 1.00 39.78 208 PRO A CA 1
ATOM 1591 C C . PRO A 1 208 ? 49.486 29.628 -30.433 1.00 39.78 208 PRO A C 1
ATOM 1593 O O . PRO A 1 208 ? 48.961 28.969 -31.330 1.00 39.78 208 PRO A O 1
ATOM 1596 N N . ALA A 1 209 ? 49.348 30.943 -30.310 1.00 35.81 209 ALA A N 1
ATOM 1597 C CA . ALA A 1 209 ? 48.554 31.833 -31.136 1.00 35.81 209 ALA A CA 1
ATOM 1598 C C . ALA A 1 209 ? 49.005 31.908 -32.606 1.00 35.81 209 ALA A C 1
ATOM 1600 O O . ALA A 1 209 ? 50.194 32.023 -32.893 1.00 35.81 209 ALA A O 1
ATOM 1601 N N . ALA A 1 210 ? 48.035 32.004 -33.518 1.00 36.00 210 ALA A N 1
ATOM 1602 C CA . ALA A 1 210 ? 48.179 32.699 -34.796 1.00 36.00 210 ALA A CA 1
ATOM 1603 C C . ALA A 1 210 ? 46.794 33.127 -35.307 1.00 36.00 210 ALA A C 1
ATOM 1605 O O . ALA A 1 210 ? 45.884 32.309 -35.423 1.00 36.00 210 ALA A O 1
ATOM 1606 N N . GLY A 1 211 ? 46.637 34.425 -35.570 1.00 31.55 211 GLY A N 1
ATOM 1607 C CA . GLY A 1 211 ? 45.426 35.020 -36.125 1.00 31.5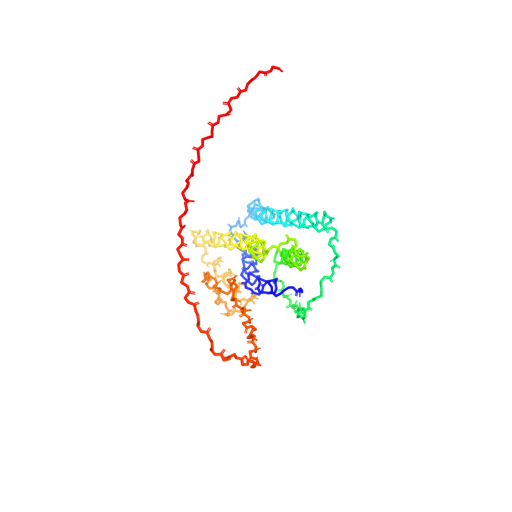5 211 GLY A CA 1
ATOM 1608 C C . GLY A 1 211 ? 45.439 35.128 -37.652 1.00 31.55 211 GLY A C 1
ATOM 1609 O O . GLY A 1 211 ? 46.494 35.237 -38.271 1.00 31.55 211 GLY A O 1
ATOM 1610 N N . HIS A 1 212 ? 44.238 35.153 -38.225 1.00 35.97 212 HIS A N 1
ATOM 1611 C CA . HIS A 1 212 ? 43.840 35.767 -39.504 1.00 35.97 212 HIS A CA 1
ATOM 1612 C C . HIS A 1 212 ? 42.297 35.730 -39.504 1.00 35.97 212 HIS A C 1
ATOM 1614 O O . HIS A 1 212 ? 41.720 34.672 -39.277 1.00 35.97 212 HIS A O 1
ATOM 1620 N N . GLU A 1 213 ? 41.576 36.855 -39.419 1.00 34.22 213 GLU A N 1
ATOM 1621 C CA . GLU A 1 213 ? 41.140 37.713 -40.545 1.00 34.22 213 GLU A CA 1
ATOM 1622 C C . GLU A 1 213 ? 40.578 36.906 -41.738 1.00 34.22 213 GLU A C 1
ATOM 1624 O O . GLU A 1 213 ? 41.218 35.965 -42.182 1.00 34.22 213 GLU A O 1
ATOM 1629 N N . VAL A 1 214 ? 39.434 37.171 -42.384 1.00 35.34 214 VAL A N 1
ATOM 1630 C CA . VAL A 1 214 ? 38.423 38.248 -42.408 1.00 35.34 214 VAL A CA 1
ATOM 1631 C C . VAL A 1 214 ? 37.279 37.757 -43.349 1.00 35.34 214 VAL A C 1
ATOM 1633 O O . VAL A 1 214 ? 37.505 36.874 -44.171 1.00 35.34 214 VAL A O 1
ATOM 1636 N N . SER A 1 215 ? 36.103 38.410 -43.294 1.00 37.50 215 SER A N 1
ATOM 1637 C CA . SER A 1 215 ? 35.072 38.556 -44.364 1.00 37.50 215 SER A CA 1
ATOM 1638 C C . SER A 1 215 ? 34.058 37.430 -44.625 1.00 37.50 215 SER A C 1
ATOM 1640 O O . SER A 1 215 ? 34.426 36.325 -44.992 1.00 37.50 215 SER A O 1
ATOM 1642 N N . THR A 1 216 ? 32.764 37.646 -44.316 1.00 33.28 216 THR A N 1
ATOM 1643 C CA . THR A 1 216 ? 31.671 38.231 -45.164 1.00 33.28 216 THR A CA 1
ATOM 1644 C C . THR A 1 216 ? 31.267 37.317 -46.339 1.00 33.28 216 THR A C 1
ATOM 1646 O O . THR A 1 216 ? 32.117 36.707 -46.961 1.00 33.28 216 THR A O 1
ATOM 1649 N N . SER A 1 217 ? 30.012 37.122 -46.754 1.00 37.03 217 SER A N 1
ATOM 1650 C CA . SER A 1 217 ? 28.679 37.620 -46.391 1.00 37.03 217 SER A CA 1
ATOM 1651 C C . SER A 1 217 ? 27.628 36.847 -47.225 1.00 37.03 217 SER A C 1
ATOM 1653 O O . SER A 1 217 ? 27.924 36.384 -48.319 1.00 37.03 217 SER A O 1
ATOM 1655 N N . GLU A 1 218 ? 26.388 36.804 -46.722 1.00 37.75 218 GLU A N 1
ATOM 1656 C CA . GLU A 1 218 ? 25.103 36.847 -47.459 1.00 37.75 218 GLU A CA 1
ATOM 1657 C C . GLU A 1 218 ? 24.690 35.794 -48.516 1.00 37.75 218 GLU A C 1
ATOM 1659 O O . GLU A 1 218 ? 25.171 35.784 -49.643 1.00 37.75 218 GLU A O 1
ATOM 1664 N N . ARG A 1 219 ? 23.564 35.105 -48.240 1.00 42.31 219 ARG A N 1
ATOM 1665 C CA . ARG A 1 219 ? 22.230 35.299 -48.891 1.00 42.31 219 ARG A CA 1
ATOM 1666 C C . ARG A 1 219 ? 21.211 34.298 -48.293 1.00 42.31 219 ARG A C 1
ATOM 1668 O O . ARG A 1 219 ? 21.439 33.099 -48.332 1.00 42.31 219 ARG A O 1
ATOM 1675 N N . ARG A 1 220 ? 20.161 34.705 -47.551 1.00 37.19 220 ARG A N 1
ATOM 1676 C CA . ARG A 1 220 ? 18.786 35.062 -48.019 1.00 37.19 220 ARG A CA 1
ATOM 1677 C C . ARG A 1 220 ? 18.344 34.256 -49.257 1.00 37.19 220 ARG A C 1
ATOM 1679 O O . ARG A 1 220 ? 19.048 34.264 -50.246 1.00 37.19 220 ARG A O 1
ATOM 1686 N N . SER A 1 221 ? 17.169 33.641 -49.378 1.00 39.00 221 SER A N 1
ATOM 1687 C CA . SER A 1 221 ? 15.914 33.680 -48.629 1.00 39.00 221 SER A CA 1
ATOM 1688 C C . SER A 1 221 ? 14.964 32.625 -49.226 1.00 39.00 221 SER A C 1
ATOM 1690 O O . SER A 1 221 ? 14.861 32.518 -50.438 1.00 39.00 221 SER A O 1
ATOM 1692 N N . ARG A 1 222 ? 14.213 31.944 -48.353 1.00 38.09 222 ARG A N 1
ATOM 1693 C CA . ARG A 1 222 ? 12.755 31.692 -48.412 1.00 38.09 222 ARG A CA 1
ATOM 1694 C C . ARG A 1 222 ? 12.057 31.315 -49.751 1.00 38.09 222 ARG A C 1
ATOM 1696 O O . ARG A 1 222 ? 11.836 32.166 -50.598 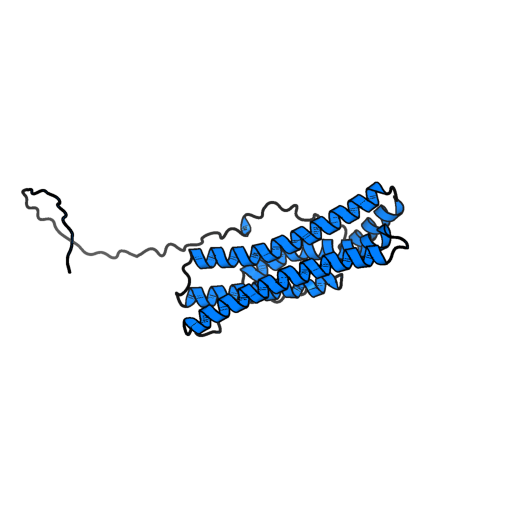1.00 38.09 222 ARG A O 1
ATOM 1703 N N . LYS A 1 223 ? 11.410 30.137 -49.693 1.00 39.78 223 LYS A N 1
ATOM 1704 C CA . LYS A 1 223 ? 9.934 29.922 -49.691 1.00 39.78 223 LYS A CA 1
ATOM 1705 C C . LYS A 1 223 ? 9.142 30.129 -51.000 1.00 39.78 223 LYS A C 1
ATOM 1707 O O . LYS A 1 223 ? 8.919 31.263 -51.403 1.00 39.78 223 LYS A O 1
ATOM 1712 N N . ARG A 1 224 ? 8.553 29.030 -51.505 1.00 39.38 224 ARG A N 1
ATOM 1713 C CA . ARG A 1 224 ? 7.160 28.858 -52.018 1.00 39.38 224 ARG A CA 1
ATOM 1714 C C . ARG A 1 224 ? 7.032 27.424 -52.577 1.00 39.38 224 ARG A C 1
ATOM 1716 O O . ARG A 1 224 ? 7.790 27.079 -53.466 1.00 39.38 224 ARG A O 1
ATOM 1723 N N . SER A 1 225 ? 6.347 26.469 -51.940 1.00 39.59 225 SER A N 1
ATOM 1724 C CA . SER A 1 225 ? 4.892 26.198 -51.943 1.00 39.59 225 SER A CA 1
ATOM 1725 C C . SER A 1 225 ? 4.249 26.134 -53.337 1.00 39.59 225 SER A C 1
ATOM 1727 O O . SER A 1 225 ? 4.004 27.183 -53.926 1.00 39.59 225 SER A O 1
ATOM 1729 N N . SER A 1 226 ? 3.924 24.923 -53.806 1.00 39.31 226 SER A N 1
ATOM 1730 C CA . SER A 1 226 ? 2.656 24.580 -54.485 1.00 39.31 226 SER A CA 1
ATOM 1731 C C . SER A 1 226 ? 2.544 23.055 -54.691 1.00 39.31 226 SER A C 1
ATOM 1733 O O . SER A 1 226 ? 3.255 22.470 -55.496 1.00 39.31 226 SER A O 1
ATOM 1735 N N . GLU A 1 227 ? 1.676 22.421 -53.901 1.00 42.88 227 GLU A N 1
ATOM 1736 C CA . GLU A 1 227 ? 0.765 21.340 -54.336 1.00 42.88 227 GLU A CA 1
ATOM 1737 C C . GLU A 1 227 ? -0.294 21.924 -55.315 1.00 42.88 227 GLU A C 1
ATOM 1739 O O . GLU A 1 227 ? -0.310 23.157 -55.445 1.00 42.88 227 GLU A O 1
ATOM 1744 N N . PRO A 1 228 ? -1.261 21.172 -55.905 1.00 52.75 228 PRO A N 1
ATOM 1745 C CA . PRO A 1 228 ? -1.513 19.713 -55.937 1.00 52.75 228 PRO A CA 1
ATOM 1746 C C . PRO A 1 228 ? -1.906 19.163 -57.348 1.00 52.75 228 PRO A C 1
ATOM 1748 O O . PRO A 1 228 ? -2.040 19.912 -58.309 1.00 52.75 228 PRO A O 1
ATOM 1751 N N . SER A 1 229 ? -2.253 17.865 -57.383 1.00 36.56 229 SER A N 1
ATOM 1752 C CA . SER A 1 229 ? -3.466 17.304 -58.029 1.00 36.56 229 SER A CA 1
ATOM 1753 C C . SER A 1 229 ? -3.385 16.602 -59.399 1.00 36.56 229 SER A C 1
ATOM 1755 O O . SER A 1 229 ? -2.778 17.097 -60.341 1.00 36.56 229 SER A O 1
ATOM 1757 N N . GLU A 1 230 ? -4.182 15.520 -59.457 1.00 41.09 230 GLU A N 1
ATOM 1758 C CA . GLU A 1 230 ? -4.716 14.739 -60.597 1.00 41.09 230 GLU A CA 1
ATOM 1759 C C . GLU A 1 230 ? -3.751 13.713 -61.229 1.00 41.09 230 GLU A C 1
ATOM 1761 O O . GLU A 1 230 ? -2.611 14.035 -61.541 1.00 41.09 230 GLU A O 1
ATOM 1766 N N . ALA A 1 231 ? -4.102 12.439 -61.439 1.00 49.00 231 ALA A N 1
ATOM 1767 C CA . ALA A 1 231 ? -5.368 11.701 -61.379 1.00 49.00 231 ALA A CA 1
ATOM 1768 C C . ALA A 1 231 ? -5.094 10.207 -61.101 1.00 49.00 231 ALA A C 1
ATOM 1770 O O . ALA A 1 231 ? -3.941 9.771 -61.332 1.00 49.00 231 ALA A O 1
#

Radius of gyration: 28.48 Å; Cα contacts (8 Å, |Δi|>4): 167; chains: 1; bounding box: 76×48×90 Å

Solvent-accessible surface area (backbone atoms only — not comparable to full-atom values): 14078 Å² total; per-residue (Å²): 83,54,39,68,66,33,49,50,50,42,69,69,45,44,63,57,33,37,49,19,40,34,48,37,69,55,42,41,60,64,68,41,77,80,44,63,69,60,38,50,50,54,52,47,53,51,51,52,51,51,52,51,48,52,50,54,51,49,54,52,38,50,54,45,51,50,52,32,62,77,66,70,53,83,82,80,87,84,60,97,66,59,47,87,77,94,78,85,65,88,30,73,63,30,50,59,52,50,55,58,51,52,50,41,22,50,40,45,50,47,45,48,50,34,34,79,68,64,77,35,52,74,68,54,40,52,52,53,49,49,52,51,50,46,52,52,50,51,49,39,50,52,43,39,52,50,26,52,50,50,52,50,50,38,60,72,68,66,42,63,65,59,54,48,53,52,50,51,54,50,37,68,77,61,42,91,78,64,79,68,78,73,79,63,81,62,65,79,80,49,80,80,79,82,72,78,78,79,75,82,84,82,79,87,81,90,81,85,90,83,89,78,90,81,83,88,81,92,80,89,80,85,91,81,92,80,86,86,87,87,131

Secondary structure (DSSP, 8-state):
---HHHHHHHHHHHHHHHHHHHHHHHHHHHHHTT-HHHHHHHHHHHHHHHHHHHHHHHHHHHHHHHHHHHTTPPP----TT-------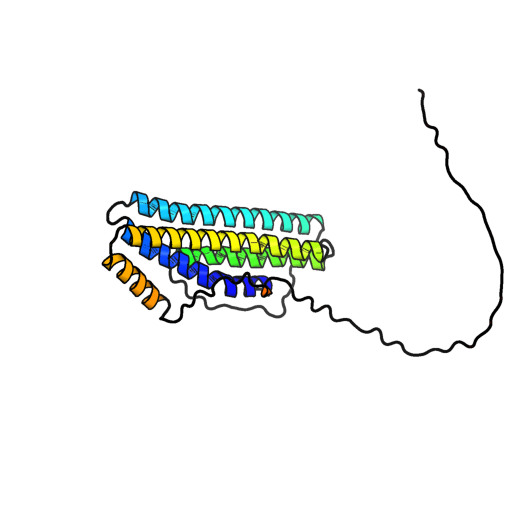-SSHHHHHHHHHHHHHHHHHHHHHHHHHTTSS-HHHHHHHHHHHHHHHHHHHHHHHHHHHHHHHHHHHTT-HHHHHHHHHHHHHHH-S----------GGGS-----------------------------------------

Foldseek 3Di:
DFDPLLVVLCVQQLVLLLLLQLLLVLLQCLLCVPDVVSNVVLVVLLVVLLVVLVVVLVVLLVVLVVVCVVLVQDADDHGPDDDDDPDDRPDPSSVSCVVLSVSLVSSLSSLVSCVVSVVDDPVRSLVSNVVSSVSSVVSSVSSSVSSVVSLVSCVVVVPPVSNVSSVVSSCVVPNPPDPPVPPPVPCVSVDPDPPPPPDDDDDDDDDDDDDDDDDDDDDDDDDDDDDDDDD